Protein AF-A0A2H0TCR1-F1 (afdb_monomer)

Nearest PDB structures (foldseek):
  3eu4-assembly1_A  TM=9.141E-01  e=3.465E-12  Bacillus subtilis
  3f4s-assembly1_A  TM=8.728E-01  e=1.003E-11  Wolbachia endosymbiont of Drosophila melanogaster
  3f4t-assembly1_A  TM=8.734E-01  e=1.186E-11  Wolbachia endosymbiont of Drosophila melanogaster
  3f4r-assembly1_A  TM=8.702E-01  e=1.326E-11  Wolbachia endosymbiont of Drosophila melanogaster
  7rgv-assembly1_A  TM=7.064E-01  e=1.754E-11  Caulobacter vibrioides CB15

Foldseek 3Di:
DDDDDDDDDDDDDDDDDDDDPPPVVVVVVVVVVVVVVVVVPDDPPPDPDPDDDADDLQRLLVLDDDDPLWDKQAAPPALKEKEWAAFLQDVQRLLLLVFAVVVCCVVARPVSNYIYTYFYAHPCVVHVLRLLLVQLLSLCVVVVCNVQLSSLSSVFPDSPPVRSLVSCVVVPHPSVSSVVSSVVSVCSVVNVVSNVSCVVNPNPDPGWMRISSNIDDTRDHNVVVVVVSVVSSD

Sequence (234 aa):
MTEETQETKQEVKKAGFSISTPVAIIVAGLFIAGAVIYANKTPQQPAPNGGQQQLSAKEVQKILTVRDDDYILGNPDAPVTFFEFGDFECPFCAKFHAEAWQDIVANYVDTGKVRVIWRHFPLNSIHPLAQPAAEASECAGEQGKFWEYHDGVYETPSLTASALISVGQDIGLDMNAFQACLEAGTYSQKVADDFDLGRKVNVTGTPTFFINGNPIIGALPFSDFEPVIEQELR

Solvent-accessible surface area (backbone atoms only — not comparable to full-atom values): 13675 Å² total; per-residue (Å²): 135,88,79,91,84,86,87,89,84,84,89,79,87,83,83,86,82,91,78,77,79,75,62,63,59,61,56,52,53,54,54,54,57,50,49,56,59,49,61,76,66,52,77,81,71,75,76,88,73,85,88,70,87,78,76,50,34,72,56,35,34,71,69,64,64,91,54,96,88,56,68,70,45,54,34,91,83,24,82,32,45,34,38,37,32,33,24,81,61,38,69,40,29,48,46,23,55,76,69,18,43,63,60,48,39,63,71,26,21,78,68,38,48,24,19,40,34,78,33,42,41,48,54,56,93,82,28,77,48,9,53,63,49,50,36,48,31,47,39,34,34,77,74,74,36,30,67,64,39,51,55,39,57,66,69,45,99,5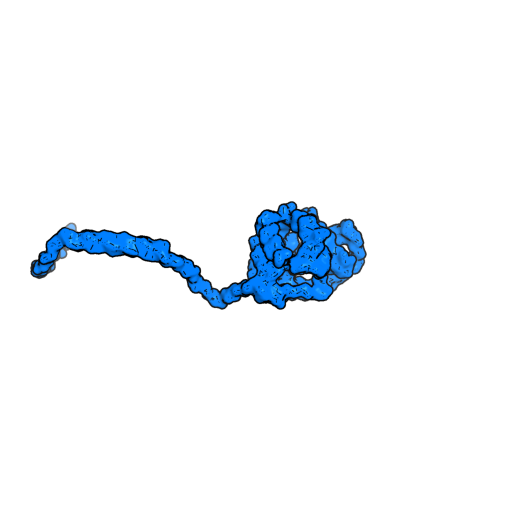3,72,47,72,69,46,55,52,45,40,44,54,76,74,64,52,63,62,68,62,36,50,52,36,56,77,65,49,72,39,55,63,58,43,50,52,31,32,52,51,37,49,76,69,65,54,86,62,56,24,31,33,26,53,63,26,44,76,46,80,48,61,58,57,45,82,72,49,49,65,57,55,60,58,62,72,107

pLDDT: mean 86.97, std 20.25, range [38.25, 98.88]

Mean predicted aligned error: 11.59 Å

Structure (mmCIF, N/CA/C/O backbone):
data_AF-A0A2H0TCR1-F1
#
_entry.id   AF-A0A2H0TCR1-F1
#
loop_
_atom_site.group_PDB
_atom_site.id
_atom_site.type_symbol
_atom_site.label_atom_id
_atom_site.label_alt_id
_atom_site.label_comp_id
_atom_site.label_asym_id
_atom_site.label_entity_id
_atom_site.label_seq_id
_atom_site.pdbx_PDB_ins_code
_atom_site.Cartn_x
_atom_site.Cartn_y
_atom_site.Cartn_z
_atom_site.occupancy
_atom_site.B_iso_or_equiv
_atom_site.auth_seq_id
_atom_site.auth_comp_id
_atom_site.auth_asym_id
_atom_site.auth_atom_id
_atom_site.pdbx_PDB_model_num
ATOM 1 N N . MET A 1 1 ? 26.932 82.664 15.291 1.00 38.25 1 MET A N 1
ATOM 2 C CA . MET A 1 1 ? 25.975 83.784 15.199 1.00 38.25 1 MET A CA 1
ATOM 3 C C . MET A 1 1 ? 24.610 83.141 15.042 1.00 38.25 1 MET A C 1
ATOM 5 O O . MET A 1 1 ? 24.409 82.513 14.014 1.00 38.25 1 MET A O 1
ATOM 9 N N . THR A 1 2 ? 23.951 82.851 16.174 1.00 42.66 2 THR A N 1
ATOM 10 C CA . THR A 1 2 ? 22.880 83.680 16.807 1.00 42.66 2 THR A CA 1
ATOM 11 C C . THR A 1 2 ? 21.563 83.477 16.048 1.00 42.66 2 THR A C 1
ATOM 13 O O . THR A 1 2 ? 21.592 83.472 14.826 1.00 42.66 2 THR A O 1
ATOM 16 N N . GLU A 1 3 ? 20.387 83.220 16.616 1.00 45.28 3 GLU A N 1
ATOM 17 C CA . GLU A 1 3 ? 19.776 83.249 17.961 1.00 45.28 3 GLU A CA 1
ATOM 18 C C . GLU A 1 3 ? 18.559 82.288 17.873 1.00 45.28 3 GLU A C 1
ATOM 20 O O . GLU A 1 3 ? 17.986 82.122 16.799 1.00 45.28 3 GLU A O 1
ATOM 25 N N . GLU A 1 4 ? 18.271 81.423 18.846 1.00 50.47 4 GLU A N 1
ATOM 26 C CA . GLU A 1 4 ? 17.351 81.634 19.985 1.00 50.47 4 GLU A CA 1
ATOM 27 C C . GLU A 1 4 ? 16.044 82.410 19.715 1.00 50.47 4 GLU A C 1
ATOM 29 O O . GLU A 1 4 ? 16.048 83.588 19.380 1.00 50.47 4 GLU A O 1
ATOM 34 N N . THR A 1 5 ? 14.905 81.748 19.959 1.00 49.78 5 THR A N 1
ATOM 35 C CA . THR A 1 5 ? 13.637 82.321 20.477 1.00 49.78 5 THR A CA 1
ATOM 36 C C . THR A 1 5 ? 12.694 81.144 20.780 1.00 49.78 5 THR A C 1
ATOM 38 O O . THR A 1 5 ? 12.213 80.477 19.872 1.00 49.78 5 THR A O 1
ATOM 41 N N . GLN A 1 6 ? 12.725 80.593 21.994 1.00 47.41 6 GLN A N 1
ATOM 42 C CA . GLN A 1 6 ? 11.943 80.921 23.199 1.00 47.41 6 GLN A CA 1
ATOM 43 C C . GLN A 1 6 ? 10.419 80.715 23.121 1.00 47.41 6 GLN A C 1
ATOM 45 O O . GLN A 1 6 ? 9.706 81.256 22.281 1.00 47.41 6 GLN A O 1
ATOM 50 N N . GLU A 1 7 ? 9.976 79.903 24.083 1.00 50.41 7 GLU A N 1
ATOM 51 C CA . GLU A 1 7 ? 8.627 79.458 24.405 1.00 50.41 7 GLU A CA 1
ATOM 52 C C . GLU A 1 7 ? 7.750 80.565 25.000 1.00 50.41 7 GLU A C 1
ATOM 54 O O . GLU A 1 7 ? 8.224 81.446 25.714 1.00 50.41 7 GLU A O 1
ATOM 59 N N . THR A 1 8 ? 6.430 80.418 24.859 1.00 45.28 8 THR A N 1
ATOM 60 C CA . THR A 1 8 ? 5.508 80.584 25.998 1.00 45.28 8 THR A CA 1
ATOM 61 C C . THR A 1 8 ? 4.141 79.986 25.661 1.00 45.28 8 THR A C 1
ATOM 63 O O . THR A 1 8 ? 3.471 80.426 24.728 1.00 45.28 8 THR A O 1
ATOM 66 N N . LYS A 1 9 ? 3.678 79.001 26.440 1.00 46.88 9 LYS A N 1
ATOM 67 C CA . LYS A 1 9 ? 2.255 78.633 26.500 1.00 46.88 9 LYS A CA 1
ATOM 68 C C . LYS A 1 9 ? 1.809 78.492 27.950 1.00 46.88 9 LYS A C 1
ATOM 70 O O . LYS A 1 9 ? 2.455 77.840 28.760 1.00 46.88 9 LYS A O 1
ATOM 75 N N . GLN A 1 10 ? 0.711 79.185 28.224 1.00 45.91 10 GLN A N 1
ATOM 76 C CA . GLN A 1 10 ? 0.097 79.434 29.520 1.00 45.91 10 GLN A CA 1
ATOM 77 C C . GLN A 1 10 ? -0.526 78.185 30.155 1.00 45.91 10 GLN A C 1
ATOM 79 O O . GLN A 1 10 ? -1.016 77.286 29.473 1.00 45.91 10 GLN A O 1
ATOM 84 N N . GLU A 1 11 ? -0.548 78.204 31.487 1.00 49.75 11 GLU A N 1
ATOM 85 C CA . GLU A 1 11 ? -1.199 77.244 32.372 1.00 49.75 11 GLU A CA 1
ATOM 86 C C . GLU A 1 11 ? -2.732 77.240 32.249 1.00 49.75 11 GLU A C 1
ATOM 88 O O . GLU A 1 11 ? -3.372 78.289 32.164 1.00 49.75 11 GLU A O 1
ATOM 93 N N . VAL A 1 12 ? -3.338 76.055 32.384 1.00 56.28 12 VAL A N 1
ATOM 94 C CA . VAL A 1 12 ? -4.762 75.899 32.720 1.00 56.28 12 VAL A CA 1
ATOM 95 C C . VAL A 1 12 ? -4.879 75.036 33.981 1.00 56.28 12 VAL A C 1
ATOM 97 O O . VAL A 1 12 ? -4.456 73.880 34.012 1.00 56.28 12 VAL A O 1
ATOM 100 N N . LYS A 1 13 ? -5.453 75.629 35.035 1.00 42.50 13 LYS A N 1
ATOM 101 C CA . LYS A 1 13 ? -5.710 75.037 36.359 1.00 42.50 13 LYS A CA 1
ATOM 102 C C . LYS A 1 13 ? -6.609 73.793 36.285 1.00 42.50 13 LYS A C 1
ATOM 104 O O . LYS A 1 13 ? -7.701 73.849 35.727 1.00 42.50 13 LYS A O 1
ATOM 109 N N . LYS A 1 14 ? -6.206 72.710 36.962 1.00 46.88 14 LYS A N 1
ATOM 110 C CA . LYS A 1 14 ? -7.065 71.554 37.288 1.00 46.88 14 LYS A CA 1
ATOM 111 C C . LYS A 1 14 ? -7.890 71.835 38.549 1.00 46.88 14 LYS A C 1
ATOM 113 O O . LYS A 1 14 ? -7.324 72.117 39.602 1.00 46.88 14 LYS A O 1
ATOM 118 N N . ALA A 1 15 ? -9.212 71.698 38.453 1.00 50.34 15 ALA A N 1
ATOM 119 C CA . ALA A 1 15 ? -10.095 71.535 39.606 1.00 50.34 15 ALA A CA 1
ATOM 120 C C . ALA A 1 15 ? -10.148 70.047 39.995 1.00 50.34 15 ALA A C 1
ATOM 122 O O . ALA A 1 15 ? -10.284 69.179 39.133 1.00 50.34 15 ALA A O 1
ATOM 123 N N . GLY A 1 16 ? -9.965 69.760 41.285 1.00 44.88 16 GLY A N 1
ATOM 124 C CA . GLY A 1 16 ? -9.841 68.411 41.829 1.00 44.88 16 GLY A CA 1
ATOM 125 C C . GLY A 1 16 ? -11.174 67.721 42.123 1.00 44.88 16 GLY A C 1
ATOM 126 O O . GLY A 1 16 ? -12.157 68.363 42.483 1.00 44.88 16 GLY A O 1
ATOM 127 N N . PHE A 1 17 ? -11.157 66.390 42.057 1.00 45.84 17 PHE A N 1
ATOM 128 C CA . PHE A 1 17 ? -12.104 65.526 42.754 1.00 45.84 17 PHE A CA 1
ATOM 129 C C . PHE A 1 17 ? -11.306 64.412 43.444 1.00 45.84 17 PHE A C 1
ATOM 131 O O . PHE A 1 17 ? -10.556 63.683 42.798 1.00 45.84 17 PHE A O 1
ATOM 138 N N . SER A 1 18 ? -11.401 64.365 44.774 1.00 50.12 18 SER A N 1
ATOM 139 C CA . SER A 1 18 ? -10.654 63.477 45.668 1.00 50.12 18 SER A CA 1
ATOM 140 C C . SER A 1 18 ? -11.529 62.277 46.028 1.00 50.12 18 SER A C 1
ATOM 142 O O . SER A 1 18 ? -12.572 62.450 46.656 1.00 50.12 18 SER A O 1
ATOM 144 N N . ILE A 1 19 ? -11.112 61.071 45.635 1.00 49.16 19 ILE A N 1
ATOM 145 C CA . ILE A 1 19 ? -11.671 59.805 46.126 1.00 49.16 19 ILE A CA 1
ATOM 146 C C . ILE A 1 19 ? -10.527 59.059 46.814 1.00 49.16 19 ILE A C 1
ATOM 148 O O . ILE A 1 19 ? -9.456 58.866 46.242 1.00 49.16 19 ILE A O 1
ATOM 152 N N . SER A 1 20 ? -10.749 58.707 48.074 1.00 44.56 20 SER A N 1
ATOM 153 C CA . SER A 1 20 ? -9.782 58.143 49.008 1.00 44.56 20 SER A CA 1
ATOM 154 C C . SER A 1 20 ? -9.285 56.744 48.608 1.00 44.56 20 SER A C 1
ATOM 156 O O . SER A 1 20 ? -10.037 55.848 48.228 1.00 44.56 20 SER A O 1
ATOM 158 N N . THR A 1 21 ? -7.973 56.565 48.742 1.00 51.84 21 THR A N 1
ATOM 159 C CA . THR A 1 21 ? -7.145 55.488 48.180 1.00 51.84 21 THR A CA 1
ATOM 160 C C . THR A 1 21 ? -7.239 54.067 48.795 1.00 51.84 21 THR A C 1
ATOM 162 O O . THR A 1 21 ? -6.627 53.184 48.201 1.00 51.84 21 THR A O 1
ATOM 165 N N . PRO A 1 22 ? -7.969 53.712 49.884 1.00 48.09 22 PRO A N 1
ATOM 166 C CA . PRO A 1 22 ? -7.949 52.311 50.342 1.00 48.09 22 PRO A CA 1
ATOM 167 C C . PRO A 1 22 ? -8.946 51.377 49.632 1.00 48.09 22 PRO A C 1
ATOM 169 O O . PRO A 1 22 ? -8.723 50.170 49.596 1.00 48.09 22 PRO A O 1
ATOM 172 N N . VAL A 1 23 ? -10.049 51.890 49.068 1.00 49.38 23 VAL A N 1
ATOM 173 C CA . VAL A 1 23 ? -11.153 51.031 48.576 1.00 49.38 23 VAL A CA 1
ATOM 174 C C . VAL A 1 23 ? -10.906 50.507 47.153 1.00 49.38 23 VAL A C 1
ATOM 176 O O . VAL A 1 23 ? -11.326 49.401 46.818 1.00 49.38 23 VAL A O 1
ATOM 179 N N . ALA A 1 24 ? -10.154 51.237 46.325 1.00 51.72 24 ALA A N 1
ATOM 180 C CA . ALA A 1 24 ? -9.898 50.849 44.935 1.00 51.72 24 ALA A CA 1
ATOM 181 C C . ALA A 1 24 ? -9.009 49.594 44.795 1.00 51.72 24 ALA A C 1
ATOM 183 O O . ALA A 1 24 ? -9.190 48.813 43.863 1.00 51.72 24 ALA A O 1
ATOM 184 N N . ILE A 1 25 ? -8.080 49.362 45.732 1.00 54.09 25 ILE A N 1
ATOM 185 C CA . ILE A 1 25 ? -7.112 48.253 45.642 1.00 54.09 25 ILE A CA 1
ATOM 186 C C . ILE A 1 25 ? -7.771 46.904 45.977 1.00 54.09 25 ILE A C 1
ATOM 188 O O . ILE A 1 25 ? -7.502 45.904 45.312 1.00 54.09 25 ILE A O 1
ATOM 192 N N . ILE A 1 26 ? -8.685 46.871 46.953 1.00 52.16 26 ILE A N 1
ATOM 193 C CA . ILE A 1 26 ? -9.370 45.633 47.366 1.00 52.16 26 ILE A CA 1
ATOM 194 C C . ILE A 1 26 ? -10.355 45.166 46.284 1.00 52.16 26 ILE A C 1
ATOM 196 O O . ILE A 1 26 ? -10.449 43.971 46.006 1.00 52.16 26 ILE A O 1
ATOM 200 N N . VAL A 1 27 ? -11.036 46.100 45.613 1.00 53.94 27 VAL A N 1
ATOM 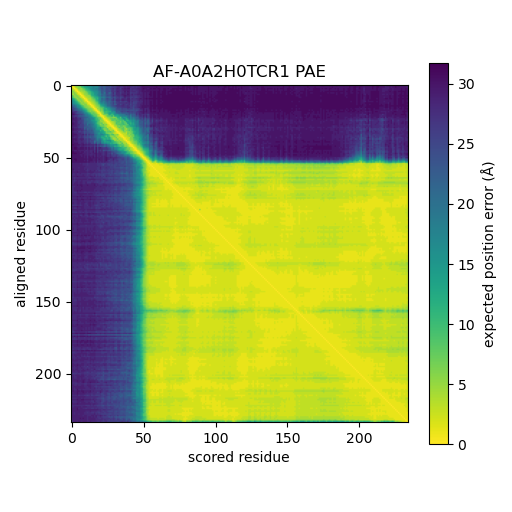201 C CA . VAL A 1 27 ? -11.941 45.770 44.503 1.00 53.94 27 VAL A CA 1
ATOM 202 C C . VAL A 1 27 ? -11.147 45.276 43.286 1.00 53.94 27 VAL A C 1
ATOM 204 O O . VAL A 1 27 ? -11.506 44.254 42.709 1.00 53.94 27 VAL A O 1
ATOM 207 N N . ALA A 1 28 ? -10.015 45.905 42.943 1.00 54.06 28 ALA A N 1
ATOM 208 C CA . ALA A 1 28 ? -9.177 45.465 41.822 1.00 54.06 28 ALA A CA 1
ATOM 209 C C . ALA A 1 28 ? -8.567 44.060 42.024 1.00 54.06 28 ALA A C 1
ATOM 211 O O . ALA A 1 28 ? -8.529 43.268 41.083 1.00 54.06 28 ALA A O 1
ATOM 212 N N . GLY A 1 29 ? -8.146 43.712 43.247 1.00 48.38 29 GLY A N 1
ATOM 213 C CA . GLY A 1 29 ? -7.574 42.392 43.552 1.00 48.38 29 GLY A CA 1
ATOM 214 C C . GLY A 1 29 ? -8.566 41.229 43.402 1.00 48.38 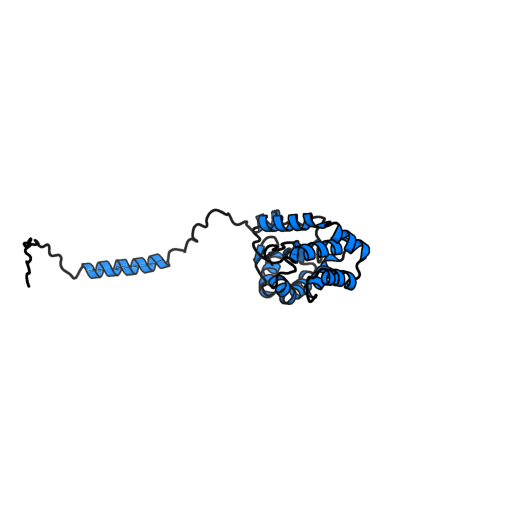29 GLY A C 1
ATOM 215 O O . GLY A 1 29 ? -8.192 40.158 42.922 1.00 48.38 29 GLY A O 1
ATOM 216 N N . LEU A 1 30 ? -9.843 41.446 43.738 1.00 52.88 30 LEU A N 1
ATOM 217 C CA . LEU A 1 30 ? -10.893 40.427 43.601 1.00 52.88 30 LEU A CA 1
ATOM 218 C C . LEU A 1 30 ? -11.321 40.205 42.140 1.00 52.88 30 LEU A C 1
ATOM 220 O O . LEU A 1 30 ? -11.633 39.073 41.767 1.00 52.88 30 LEU A O 1
ATOM 224 N N . PHE A 1 31 ? -11.263 41.234 41.288 1.00 52.25 31 PHE A N 1
ATOM 225 C CA . PHE A 1 31 ? -11.541 41.079 39.855 1.00 52.25 31 PHE A CA 1
ATOM 226 C C . PHE A 1 31 ? -10.430 40.322 39.111 1.00 52.25 31 PHE A C 1
ATOM 228 O O . PHE A 1 31 ? -10.734 39.504 38.243 1.00 52.25 31 PHE A O 1
ATOM 235 N N . ILE A 1 32 ? -9.157 40.522 39.473 1.00 53.22 32 ILE A N 1
ATOM 236 C CA . ILE A 1 32 ? -8.031 39.840 38.809 1.00 53.22 32 ILE A CA 1
ATOM 237 C C . ILE A 1 32 ? -7.987 38.348 39.184 1.00 53.22 32 ILE A C 1
ATOM 239 O O . ILE A 1 32 ? -7.838 37.501 38.304 1.00 53.22 32 ILE A O 1
ATOM 243 N N . ALA A 1 33 ? -8.190 37.997 40.460 1.00 54.31 33 ALA A N 1
ATOM 244 C CA . ALA A 1 33 ? -8.215 36.593 40.889 1.00 54.31 33 ALA A CA 1
ATOM 245 C C . ALA A 1 33 ? -9.426 35.824 40.323 1.00 54.31 33 ALA A C 1
ATOM 247 O O . ALA A 1 33 ? -9.293 34.669 39.913 1.00 54.31 33 ALA A O 1
ATOM 248 N N . GLY A 1 34 ? -10.593 36.474 40.236 1.00 53.00 34 GLY A N 1
ATOM 249 C CA . GLY A 1 34 ? -11.784 35.902 39.604 1.00 53.00 34 GLY A CA 1
ATOM 250 C C . GLY A 1 34 ? -11.603 35.642 38.104 1.00 53.00 34 GLY A C 1
ATOM 251 O O . GLY A 1 34 ? -12.003 34.586 37.620 1.00 53.00 34 GLY A O 1
ATOM 252 N N . ALA A 1 35 ? -10.940 36.550 37.380 1.00 57.28 35 ALA A N 1
ATOM 253 C CA . ALA A 1 35 ? -10.685 36.405 35.945 1.00 57.28 35 ALA A CA 1
ATOM 254 C C . ALA A 1 35 ? -9.715 35.255 35.616 1.00 57.28 35 ALA A C 1
ATOM 256 O O . ALA A 1 35 ? -9.939 34.532 34.648 1.00 57.28 35 ALA A O 1
ATOM 257 N N . VAL A 1 36 ? -8.683 35.027 36.439 1.00 56.2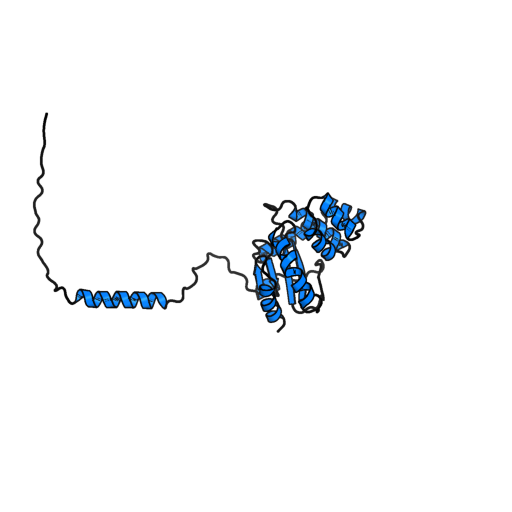2 36 VAL A N 1
ATOM 258 C CA . VAL A 1 36 ? -7.727 33.918 36.240 1.00 56.22 36 VAL A CA 1
ATOM 259 C C . VAL A 1 36 ? -8.375 32.555 36.519 1.00 56.22 36 VAL A C 1
ATOM 261 O O . VAL A 1 36 ? -8.169 31.605 35.765 1.00 56.22 36 VAL A O 1
ATOM 264 N N . ILE A 1 37 ? -9.217 32.452 37.555 1.00 56.62 37 ILE A N 1
ATOM 265 C CA . ILE A 1 37 ? -9.943 31.207 37.865 1.00 56.62 37 ILE A CA 1
ATOM 266 C C . ILE A 1 37 ? -11.049 30.932 36.830 1.00 56.62 37 ILE A C 1
ATOM 268 O O . ILE A 1 37 ? -11.304 29.772 36.509 1.00 56.62 37 ILE A O 1
ATOM 272 N N . TYR A 1 38 ? -11.682 31.973 36.277 1.00 57.25 38 TYR A N 1
ATOM 273 C CA . TYR A 1 38 ? -12.675 31.825 35.209 1.00 57.25 38 TYR A CA 1
ATOM 274 C C . TYR A 1 38 ? -12.027 31.427 33.872 1.00 57.25 38 TYR A C 1
ATOM 276 O O . TYR A 1 38 ? -12.518 30.519 33.203 1.00 57.25 38 TYR A O 1
ATOM 284 N N . ALA A 1 39 ? -10.876 32.011 33.518 1.00 58.03 39 ALA A N 1
ATOM 285 C CA . ALA A 1 39 ? -10.141 31.658 32.302 1.00 58.03 39 ALA A CA 1
ATOM 286 C C . ALA A 1 39 ? -9.685 30.185 32.293 1.00 58.03 39 ALA A C 1
ATOM 288 O O . ALA A 1 39 ? -9.847 29.514 31.279 1.00 58.03 39 ALA A O 1
ATOM 289 N N . ASN A 1 40 ? -9.239 29.643 33.435 1.00 55.34 40 ASN A N 1
ATOM 290 C CA . ASN A 1 40 ? -8.844 28.230 33.556 1.00 55.34 40 ASN A CA 1
ATOM 291 C C . ASN A 1 40 ? -10.018 27.235 33.679 1.00 55.34 40 ASN A C 1
ATOM 293 O O . ASN A 1 40 ? -9.788 26.028 33.672 1.00 55.34 40 ASN A O 1
ATOM 297 N N . LYS A 1 41 ? -11.267 27.707 33.808 1.00 51.56 41 LYS A N 1
ATOM 298 C CA . LYS A 1 41 ? -12.479 26.862 33.847 1.00 51.56 41 LYS A CA 1
ATOM 299 C C . LYS A 1 41 ? -13.280 26.867 32.550 1.00 51.56 41 LYS A C 1
ATOM 301 O O . LYS A 1 41 ? -14.287 26.167 32.468 1.00 51.56 41 LYS A O 1
ATOM 306 N N . THR A 1 42 ? -12.845 27.621 31.547 1.00 44.03 42 THR A N 1
ATOM 307 C CA . THR A 1 42 ? -13.442 27.540 30.215 1.00 44.03 42 THR A CA 1
ATOM 308 C C . THR A 1 42 ? -12.830 26.321 29.529 1.00 44.03 42 THR A C 1
ATOM 310 O O . THR A 1 42 ? -11.614 26.316 29.330 1.00 44.03 42 THR A O 1
ATOM 313 N N . PRO A 1 43 ? -13.602 25.276 29.175 1.00 48.00 43 PRO A N 1
ATOM 314 C CA . PRO A 1 43 ? -13.106 24.274 28.244 1.00 48.00 43 PRO A CA 1
ATOM 315 C C . PRO A 1 43 ? -12.621 25.038 27.014 1.00 48.00 43 PRO A C 1
ATOM 317 O O . PRO A 1 43 ? -13.393 25.827 26.462 1.00 48.00 43 PRO A O 1
ATOM 320 N N . GLN A 1 44 ? -11.354 24.877 26.624 1.00 41.69 44 GLN A N 1
ATOM 321 C CA . GLN A 1 44 ? -10.888 25.358 25.327 1.00 41.69 44 GLN A CA 1
ATOM 322 C C . GLN A 1 44 ? -11.776 24.694 24.278 1.00 41.69 44 GLN A C 1
ATOM 324 O O . GLN A 1 44 ? -11.592 23.531 23.930 1.00 41.69 44 GLN A O 1
ATOM 329 N N . GLN A 1 45 ? -12.796 25.419 23.827 1.00 45.75 4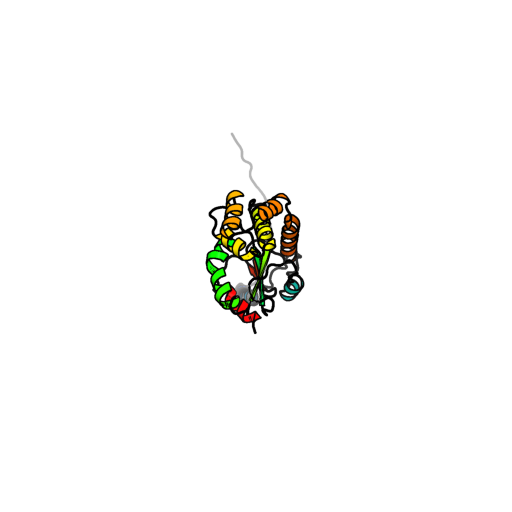5 GLN A N 1
ATOM 330 C CA . GLN A 1 45 ? -13.499 25.087 22.607 1.00 45.75 45 GLN A CA 1
ATOM 331 C C . GLN A 1 45 ? -12.419 25.089 21.523 1.00 45.75 45 GLN A C 1
ATOM 333 O O . GLN A 1 45 ? -11.738 26.113 21.376 1.00 45.75 45 GLN A O 1
ATOM 338 N N . PRO A 1 46 ? -12.188 23.963 20.827 1.00 47.41 46 PRO A N 1
ATOM 339 C CA . PRO A 1 46 ? -11.269 23.961 19.704 1.00 47.41 46 PRO A CA 1
ATOM 340 C C . PRO A 1 46 ? -11.690 25.081 18.751 1.00 47.41 46 PRO A C 1
ATOM 342 O O . PRO A 1 46 ? -12.883 25.310 18.533 1.00 47.41 46 PRO A O 1
ATOM 345 N N . ALA A 1 47 ? -10.701 25.831 18.261 1.00 52.88 47 ALA A N 1
ATOM 346 C CA . ALA A 1 47 ? -10.925 26.925 17.330 1.00 52.88 47 ALA A CA 1
ATOM 347 C C . ALA A 1 47 ? -11.816 26.448 16.166 1.00 52.88 47 ALA A C 1
ATOM 349 O O . ALA A 1 47 ? -11.700 25.290 15.753 1.00 52.88 47 ALA A O 1
ATOM 350 N N . PRO A 1 48 ? -12.706 27.299 15.626 1.00 44.00 48 PRO A N 1
ATOM 351 C CA . PRO A 1 48 ? -13.513 26.926 14.477 1.00 44.00 48 PRO A CA 1
ATOM 352 C C . PRO A 1 48 ? -12.576 26.706 13.284 1.00 44.00 48 PRO A C 1
ATOM 354 O O . PRO A 1 48 ? -12.108 27.658 12.660 1.00 44.00 48 PRO A O 1
ATOM 357 N N . ASN A 1 49 ? -12.268 25.440 12.999 1.00 52.59 49 ASN A N 1
ATOM 358 C CA . ASN A 1 49 ? -11.549 25.044 11.798 1.00 52.59 49 ASN A CA 1
ATOM 359 C C . ASN A 1 49 ? -12.377 25.479 10.588 1.00 52.59 49 ASN A C 1
ATOM 361 O O . ASN A 1 49 ? -13.563 25.161 10.479 1.00 52.59 49 ASN A O 1
ATOM 365 N N . GLY A 1 50 ? -11.750 26.223 9.680 1.00 47.56 50 GLY A N 1
ATOM 366 C CA . GLY A 1 50 ? -12.347 26.575 8.403 1.00 47.56 50 GLY A CA 1
ATOM 367 C C . GLY A 1 50 ? -12.724 25.318 7.618 1.00 47.56 50 GLY A C 1
ATOM 368 O O . GLY A 1 50 ? -11.873 24.672 7.027 1.00 47.56 50 GLY A O 1
ATOM 369 N N . GLY A 1 51 ? -14.014 24.990 7.606 1.00 47.53 51 GLY A N 1
ATOM 370 C CA . GLY A 1 51 ? -14.732 24.576 6.401 1.00 47.53 51 GLY A CA 1
ATOM 371 C C . GLY A 1 51 ? -14.398 23.248 5.717 1.00 47.53 51 GLY A C 1
ATOM 372 O O . GLY A 1 51 ? -14.857 23.081 4.592 1.00 47.53 51 GLY A O 1
ATOM 373 N N . GLN A 1 52 ? -13.694 22.298 6.337 1.00 47.84 52 GLN A N 1
ATOM 374 C CA . GLN A 1 52 ? -13.769 20.894 5.912 1.00 47.84 52 GLN A CA 1
ATOM 375 C C . GLN A 1 52 ? -14.206 20.021 7.083 1.00 47.84 52 GLN A C 1
ATOM 377 O O . GLN A 1 52 ? -13.512 19.892 8.089 1.00 47.84 52 GLN A O 1
ATOM 382 N N . GLN A 1 53 ? -15.411 19.468 6.967 1.00 61.88 53 GLN A N 1
ATOM 383 C CA . GLN A 1 53 ? -15.949 18.539 7.946 1.00 61.88 53 GLN A CA 1
ATOM 384 C C . GLN A 1 53 ? -15.154 17.233 7.861 1.00 61.88 53 GLN A C 1
ATOM 386 O O . GLN A 1 53 ? -15.170 16.557 6.835 1.00 61.88 53 GLN A O 1
ATOM 391 N N . GLN A 1 54 ? -14.420 16.912 8.926 1.00 81.81 54 GLN A N 1
ATOM 392 C CA . GLN A 1 54 ? -13.638 15.684 9.024 1.00 81.81 54 GLN A CA 1
ATOM 393 C C . GLN A 1 54 ? -14.582 14.474 9.029 1.00 81.81 54 GLN A C 1
ATOM 395 O O . GLN A 1 54 ? -15.522 14.429 9.823 1.00 81.81 54 GLN A O 1
ATOM 400 N N . LEU A 1 55 ? -14.345 13.518 8.125 1.00 91.44 55 LEU A N 1
ATOM 401 C CA . LEU A 1 55 ? -15.134 12.289 8.023 1.00 91.44 55 LEU A CA 1
ATOM 402 C C . LEU A 1 55 ? -15.010 11.474 9.317 1.00 91.44 55 LEU A C 1
ATOM 404 O O . LEU A 1 55 ? -13.913 11.302 9.849 1.00 91.44 55 LEU A O 1
ATOM 408 N N . SER A 1 56 ? -16.125 10.941 9.808 1.00 95.88 56 SER A N 1
ATOM 409 C CA . SER A 1 56 ? -16.113 9.940 10.877 1.00 95.88 56 SER A CA 1
ATOM 410 C C . SER A 1 56 ? -15.606 8.590 10.362 1.00 95.88 56 SER A C 1
ATOM 412 O O . SER A 1 56 ? -15.736 8.282 9.177 1.00 95.88 56 SER A O 1
ATOM 414 N N . ALA A 1 57 ? -15.116 7.731 11.261 1.00 94.44 57 ALA A N 1
ATOM 415 C CA . ALA A 1 57 ? -14.654 6.387 10.901 1.00 94.44 57 ALA A CA 1
ATOM 416 C C . ALA A 1 57 ? -15.720 5.578 10.136 1.00 94.44 57 ALA A C 1
ATOM 418 O O . ALA A 1 57 ? -15.424 4.949 9.127 1.00 94.44 57 ALA A O 1
ATOM 419 N N . LYS A 1 58 ? -16.996 5.683 10.533 1.00 95.50 58 LYS A N 1
ATOM 420 C CA . LYS A 1 58 ? -18.111 5.018 9.835 1.00 95.50 58 LYS A CA 1
ATOM 421 C C . LYS A 1 58 ? -18.362 5.563 8.430 1.00 95.50 58 LYS A C 1
ATOM 423 O O . LYS A 1 58 ? -18.849 4.830 7.575 1.00 95.50 58 LYS A O 1
ATOM 428 N N . GLU A 1 59 ? -18.111 6.846 8.191 1.00 97.25 59 GLU A N 1
ATOM 429 C CA . GLU A 1 59 ? -18.219 7.428 6.848 1.00 97.25 59 GLU A CA 1
ATOM 430 C C . GLU A 1 59 ? -17.052 6.976 5.976 1.00 97.25 59 GLU A C 1
ATOM 432 O O . GLU A 1 59 ? -17.278 6.562 4.842 1.00 97.25 59 GLU A O 1
ATOM 437 N N . VAL A 1 60 ? -15.836 6.961 6.528 1.00 97.25 60 VAL A N 1
ATOM 438 C CA . VAL A 1 60 ? -14.658 6.414 5.847 1.00 97.25 60 VAL A CA 1
ATOM 439 C C . VAL A 1 60 ? -14.866 4.940 5.504 1.00 97.25 60 VAL A C 1
ATOM 441 O O . VAL A 1 60 ? -14.667 4.567 4.357 1.00 97.25 60 VAL A O 1
ATOM 444 N N . GLN A 1 61 ? -15.352 4.116 6.434 1.00 95.44 61 GLN A N 1
ATOM 445 C CA . GLN A 1 61 ? -15.612 2.688 6.209 1.00 95.44 61 GLN A CA 1
ATOM 446 C C . GLN A 1 61 ? -16.648 2.430 5.102 1.00 95.44 61 GLN A C 1
ATOM 448 O O . GLN A 1 61 ? -16.594 1.415 4.420 1.00 95.44 61 GLN A O 1
ATOM 453 N N . LYS A 1 62 ? -17.596 3.351 4.890 1.00 96.81 62 LYS A N 1
ATOM 454 C CA . LYS A 1 62 ? -18.547 3.264 3.768 1.00 96.81 62 LYS A CA 1
ATOM 455 C C . LYS A 1 62 ? -17.920 3.632 2.425 1.00 96.81 62 LYS A C 1
ATOM 457 O O . LYS A 1 62 ? -18.446 3.236 1.390 1.00 96.81 62 LYS A O 1
ATOM 462 N N . ILE A 1 63 ? -16.864 4.441 2.434 1.00 97.44 63 ILE A N 1
ATOM 463 C CA . ILE A 1 63 ? -16.140 4.861 1.232 1.00 97.44 63 ILE A CA 1
ATOM 464 C C . ILE A 1 63 ? -15.073 3.819 0.875 1.00 97.44 63 ILE A C 1
ATOM 466 O O . ILE A 1 63 ? -14.974 3.423 -0.285 1.00 97.44 63 ILE A O 1
ATOM 470 N N . LEU A 1 64 ? -14.302 3.369 1.866 1.00 97.19 64 LEU A N 1
ATOM 471 C CA . LEU A 1 64 ? -13.273 2.344 1.735 1.00 97.19 64 LEU A CA 1
ATOM 472 C C . LEU A 1 64 ? -13.912 0.962 1.769 1.00 97.19 64 LEU A C 1
ATOM 474 O O . LEU A 1 64 ? -14.069 0.337 2.816 1.00 97.19 64 LEU A O 1
ATOM 478 N N . THR A 1 65 ? -14.294 0.507 0.586 1.00 95.38 65 THR A N 1
ATOM 479 C CA . THR A 1 65 ? -14.828 -0.833 0.368 1.00 95.38 65 THR A CA 1
ATOM 480 C C . THR A 1 65 ? -13.768 -1.719 -0.271 1.00 95.38 65 THR A C 1
ATOM 482 O O . THR A 1 65 ? -12.862 -1.233 -0.956 1.00 95.38 65 THR A O 1
ATOM 485 N N . VAL A 1 66 ? -13.879 -3.019 -0.006 1.00 96.44 66 VAL A N 1
ATOM 486 C CA . VAL A 1 66 ? -13.118 -4.042 -0.725 1.00 96.44 66 VAL A CA 1
ATOM 487 C C . VAL A 1 66 ? -13.716 -4.163 -2.122 1.00 96.44 66 VAL A C 1
ATOM 489 O O . VAL A 1 66 ? -14.937 -4.276 -2.254 1.00 96.44 66 VAL A O 1
ATOM 492 N N . ARG A 1 67 ? -12.867 -4.097 -3.140 1.00 95.81 67 ARG A N 1
ATOM 493 C CA . ARG A 1 67 ? -13.215 -4.225 -4.555 1.00 95.81 67 ARG A CA 1
ATOM 494 C C . ARG A 1 67 ? -12.748 -5.581 -5.078 1.00 95.81 67 ARG A C 1
ATOM 496 O O . ARG A 1 67 ? -11.837 -6.185 -4.521 1.00 95.81 67 ARG A O 1
ATOM 503 N N . ASP A 1 68 ? -13.357 -6.035 -6.168 1.00 94.38 68 ASP A N 1
ATOM 504 C CA . ASP A 1 68 ? -13.040 -7.331 -6.785 1.00 94.38 68 ASP A CA 1
ATOM 505 C C . ASP A 1 68 ? -11.606 -7.400 -7.339 1.00 94.38 68 ASP A C 1
ATOM 507 O O . ASP A 1 68 ? -11.054 -8.482 -7.510 1.00 94.38 68 ASP A O 1
ATOM 511 N N . ASP A 1 69 ? -11.007 -6.244 -7.621 1.00 93.62 69 ASP A N 1
ATOM 512 C CA . ASP A 1 69 ? -9.649 -6.079 -8.135 1.00 93.62 69 ASP A CA 1
ATOM 513 C C . ASP A 1 69 ? -8.628 -5.749 -7.032 1.00 93.62 69 ASP A C 1
ATOM 515 O O . ASP A 1 69 ? -7.536 -5.254 -7.317 1.00 93.62 69 ASP A O 1
ATOM 519 N N . ASP A 1 70 ? -8.980 -5.956 -5.762 1.00 97.00 70 ASP A N 1
ATOM 520 C CA . ASP A 1 70 ? -8.052 -5.798 -4.649 1.00 97.00 70 ASP A CA 1
ATOM 521 C C . ASP A 1 70 ? -7.271 -7.081 -4.382 1.00 97.00 70 ASP A C 1
ATOM 523 O O . ASP A 1 70 ? -7.834 -8.175 -4.301 1.00 97.00 70 ASP A O 1
ATOM 527 N N . TYR A 1 71 ? -5.978 -6.931 -4.111 1.00 97.44 71 TYR A N 1
ATOM 528 C CA . TYR A 1 71 ? -5.189 -8.006 -3.527 1.00 97.44 71 TYR A CA 1
ATOM 529 C C . TYR A 1 71 ? -5.378 -7.993 -2.015 1.00 97.44 71 TYR A C 1
ATOM 531 O O . TYR A 1 71 ? -5.067 -7.012 -1.340 1.00 97.44 71 TYR A O 1
ATOM 539 N N . ILE A 1 72 ? -5.913 -9.091 -1.488 1.00 98.38 72 ILE A N 1
ATOM 540 C CA . ILE A 1 72 ? -6.184 -9.264 -0.062 1.00 98.38 72 ILE A CA 1
ATOM 541 C C . ILE A 1 72 ? -5.079 -10.127 0.538 1.00 98.38 72 ILE A C 1
ATOM 543 O O . ILE A 1 72 ? -4.836 -11.230 0.051 1.00 98.38 72 ILE A O 1
ATOM 547 N N . LEU A 1 73 ? -4.424 -9.647 1.596 1.00 98.69 73 LEU A N 1
ATOM 548 C CA . LEU A 1 73 ? -3.569 -10.486 2.435 1.00 98.69 73 LEU A CA 1
ATOM 549 C C . LEU A 1 73 ? -4.391 -11.050 3.594 1.00 98.69 73 LEU A C 1
ATOM 551 O O . LEU A 1 73 ? -5.090 -10.302 4.283 1.00 98.69 73 LEU A O 1
ATOM 555 N N . GLY A 1 74 ? -4.267 -12.353 3.835 1.00 98.06 74 GLY A N 1
ATOM 556 C CA . GLY A 1 74 ? -4.963 -13.055 4.914 1.00 98.06 74 GLY A CA 1
ATOM 557 C C . GLY A 1 74 ? -6.341 -13.584 4.522 1.00 98.06 74 GLY A C 1
ATOM 558 O O . GLY A 1 74 ? -6.654 -13.782 3.349 1.00 98.06 74 GLY A O 1
ATOM 559 N N . ASN A 1 75 ? -7.171 -13.861 5.531 1.00 98.12 75 ASN A N 1
ATOM 560 C CA . ASN A 1 75 ? -8.508 -14.412 5.321 1.00 98.12 75 ASN A CA 1
ATOM 561 C C . ASN A 1 75 ? -9.451 -13.342 4.729 1.00 98.12 75 ASN A C 1
ATOM 563 O O . ASN A 1 75 ? -9.717 -12.354 5.414 1.00 98.12 75 ASN A O 1
ATOM 567 N N . PRO A 1 76 ? -10.033 -13.527 3.526 1.00 97.25 76 PRO A N 1
ATOM 568 C CA . PRO A 1 76 ? -10.955 -12.552 2.941 1.00 97.25 76 PRO A CA 1
ATOM 569 C C . PRO A 1 76 ? -12.204 -12.300 3.794 1.00 97.25 76 PRO A C 1
ATOM 571 O O . PRO A 1 76 ? -12.787 -11.224 3.682 1.00 97.25 76 PRO A O 1
ATOM 574 N N . ASP A 1 77 ? -12.576 -13.223 4.684 1.00 97.00 77 ASP A N 1
ATOM 575 C CA . ASP A 1 77 ? -13.712 -13.091 5.605 1.00 97.00 77 ASP A CA 1
ATOM 576 C C . ASP A 1 77 ? -13.322 -12.540 6.991 1.00 97.00 77 ASP A C 1
ATOM 578 O O . ASP A 1 77 ? -14.136 -12.554 7.919 1.00 97.00 77 ASP A O 1
ATOM 582 N N . ALA A 1 78 ? -12.082 -12.070 7.169 1.00 98.38 78 ALA A N 1
ATOM 583 C CA . ALA A 1 78 ? -11.633 -11.501 8.435 1.00 98.38 78 ALA A CA 1
ATOM 584 C C . ALA A 1 78 ? -12.517 -10.309 8.870 1.00 98.38 78 ALA A C 1
ATOM 586 O O . ALA A 1 78 ? -12.845 -9.445 8.047 1.00 98.38 78 ALA A O 1
ATOM 587 N N . PRO A 1 79 ? -12.887 -10.217 10.163 1.00 97.56 79 PRO A N 1
ATOM 588 C CA . PRO A 1 79 ? -13.806 -9.190 10.659 1.00 97.56 79 PRO A CA 1
ATOM 589 C C . PRO A 1 79 ? -13.213 -7.775 10.631 1.00 97.56 79 PRO A C 1
ATOM 591 O O . PRO A 1 79 ? -13.959 -6.799 10.547 1.00 97.56 79 PRO A O 1
ATOM 594 N N . VAL A 1 80 ? -11.884 -7.650 10.690 1.00 98.56 80 VAL A N 1
ATOM 595 C CA . VAL A 1 80 ? -11.189 -6.363 10.637 1.00 98.56 80 VAL A CA 1
ATOM 596 C C . VAL A 1 80 ? -10.566 -6.171 9.262 1.00 98.56 80 VAL A C 1
ATOM 598 O O . VAL A 1 80 ? -9.774 -6.991 8.800 1.00 98.56 80 VAL A O 1
ATOM 601 N N . THR A 1 81 ? -10.908 -5.057 8.615 1.00 98.62 81 THR A N 1
ATOM 602 C CA . THR A 1 81 ? -10.271 -4.634 7.363 1.00 98.62 81 THR A CA 1
ATOM 603 C C . THR A 1 81 ? -9.252 -3.543 7.654 1.00 98.62 81 THR A C 1
ATOM 605 O O . THR A 1 81 ? -9.604 -2.494 8.198 1.00 98.62 81 THR A O 1
ATOM 608 N N . PHE A 1 82 ? -8.005 -3.800 7.275 1.00 98.69 82 PHE A N 1
ATOM 609 C CA . PHE A 1 82 ? -6.877 -2.890 7.405 1.00 98.69 82 PHE A CA 1
ATOM 610 C C . PHE A 1 82 ? -6.507 -2.388 6.008 1.00 98.69 82 PHE A C 1
ATOM 612 O O . PHE A 1 82 ? -5.967 -3.138 5.200 1.00 98.69 82 PHE A O 1
ATOM 619 N N . PHE A 1 83 ? -6.818 -1.131 5.702 1.00 98.81 83 PHE A N 1
ATOM 620 C CA . PHE A 1 83 ? -6.343 -0.492 4.477 1.00 98.81 83 PHE A CA 1
ATOM 621 C C . PHE A 1 83 ? -5.014 0.205 4.736 1.00 98.81 83 PHE A C 1
ATOM 623 O O . PHE A 1 83 ? -4.915 0.967 5.697 1.00 98.81 83 PHE A O 1
ATOM 630 N N . GLU A 1 84 ? -4.045 0.011 3.850 1.00 98.69 84 GLU A N 1
ATOM 631 C CA . GLU A 1 84 ? -2.801 0.778 3.800 1.00 98.69 84 GLU A CA 1
ATOM 632 C C . GLU A 1 84 ? -2.766 1.619 2.526 1.00 98.69 84 GLU A C 1
ATOM 634 O O . GLU A 1 84 ? -2.768 1.080 1.425 1.00 98.69 84 GLU A O 1
ATOM 639 N N . PHE A 1 85 ? -2.730 2.943 2.677 1.00 98.88 85 PHE A N 1
ATOM 640 C CA . PHE A 1 85 ? -2.371 3.861 1.603 1.00 98.88 85 PHE A CA 1
ATOM 641 C C . PHE A 1 85 ? -0.867 4.089 1.640 1.00 98.88 85 PHE A C 1
ATOM 643 O O . PHE A 1 85 ? -0.360 4.793 2.524 1.00 98.88 85 PHE A O 1
ATOM 650 N N . GLY A 1 86 ? -0.178 3.486 0.680 1.00 98.69 86 GLY A N 1
ATOM 651 C CA . GLY A 1 86 ? 1.270 3.396 0.670 1.00 98.69 86 GLY A CA 1
ATOM 652 C C . GLY A 1 86 ? 1.907 3.914 -0.613 1.00 98.69 86 GLY A C 1
ATOM 653 O O . GLY A 1 86 ? 1.271 4.109 -1.651 1.00 98.69 86 GLY A O 1
ATOM 654 N N . ASP A 1 87 ? 3.201 4.169 -0.499 1.00 98.69 87 ASP A N 1
ATOM 655 C CA . ASP A 1 87 ? 4.078 4.632 -1.563 1.00 98.69 87 ASP A CA 1
ATOM 656 C C . ASP A 1 87 ? 5.397 3.868 -1.418 1.00 98.69 87 ASP A C 1
ATOM 658 O O . ASP A 1 87 ? 6.051 3.941 -0.373 1.00 98.69 87 ASP A O 1
ATOM 662 N N . PHE A 1 88 ? 5.773 3.115 -2.450 1.00 98.81 88 PHE A N 1
ATOM 663 C CA . PHE A 1 88 ? 6.958 2.260 -2.413 1.00 98.81 88 PHE A CA 1
ATOM 664 C C . PHE A 1 88 ? 8.280 3.034 -2.301 1.00 98.81 88 PHE A C 1
ATOM 666 O O . PHE A 1 88 ? 9.254 2.489 -1.795 1.00 98.81 88 PHE A O 1
ATOM 673 N N . GLU A 1 89 ? 8.336 4.302 -2.718 1.00 98.69 89 GLU A N 1
ATOM 674 C CA . GLU A 1 89 ? 9.534 5.146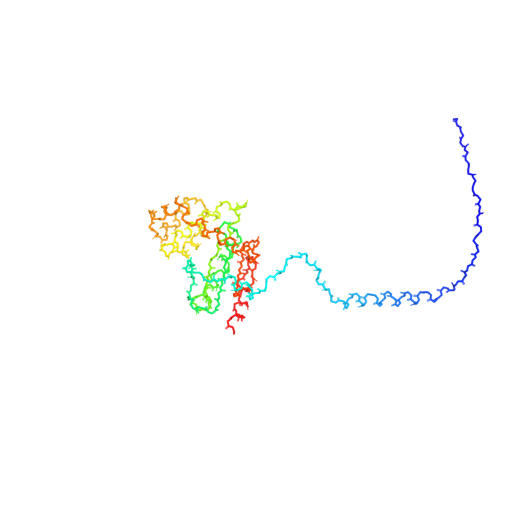 -2.583 1.00 98.69 89 GLU A CA 1
ATOM 675 C C . GLU A 1 89 ? 9.556 5.922 -1.257 1.00 98.69 89 GLU A C 1
ATOM 677 O O . GLU A 1 89 ? 10.579 6.491 -0.870 1.00 98.69 89 GLU A O 1
ATOM 682 N N . CYS A 1 90 ? 8.446 5.932 -0.516 1.00 98.56 90 CYS A N 1
ATOM 683 C CA . CYS A 1 90 ? 8.360 6.669 0.731 1.00 98.56 90 CYS A CA 1
ATOM 684 C C . CYS A 1 90 ? 9.196 6.009 1.843 1.00 98.56 90 CYS A C 1
ATOM 686 O O . CYS A 1 90 ? 8.898 4.885 2.265 1.00 98.56 90 CYS A O 1
ATOM 688 N N . PRO A 1 91 ? 10.171 6.726 2.438 1.00 98.25 91 PRO A N 1
ATOM 689 C CA . PRO A 1 91 ? 11.028 6.169 3.484 1.00 98.25 91 PRO A CA 1
ATOM 690 C C . PRO A 1 91 ? 10.259 5.813 4.762 1.00 98.25 91 PRO A C 1
ATOM 692 O O . PRO A 1 91 ? 10.687 4.940 5.513 1.00 98.25 91 PRO A O 1
ATOM 695 N N . PHE A 1 92 ? 9.117 6.457 5.026 1.00 98.62 92 PHE A N 1
ATOM 696 C CA . PHE A 1 92 ? 8.263 6.084 6.152 1.00 98.62 92 PHE A CA 1
ATOM 697 C C . PHE A 1 92 ? 7.477 4.800 5.875 1.00 98.62 92 PHE A C 1
ATOM 699 O O . PHE A 1 92 ? 7.309 4.008 6.795 1.00 98.62 92 PHE A O 1
ATOM 706 N N . CYS A 1 93 ? 7.050 4.547 4.635 1.00 98.75 93 CYS A N 1
ATOM 707 C CA . CYS A 1 93 ? 6.413 3.270 4.298 1.00 98.75 93 CYS A CA 1
ATOM 708 C C . CYS A 1 93 ? 7.418 2.123 4.456 1.00 98.75 93 CYS A C 1
ATOM 710 O O . CYS A 1 93 ? 7.134 1.157 5.155 1.00 98.75 93 CYS A O 1
ATOM 712 N N . ALA A 1 94 ? 8.644 2.299 3.946 1.00 98.62 94 ALA A N 1
ATOM 713 C CA . ALA A 1 94 ? 9.727 1.334 4.146 1.00 98.62 94 ALA A CA 1
ATOM 714 C C . ALA A 1 94 ? 10.052 1.112 5.635 1.00 98.62 94 ALA A C 1
ATOM 716 O O . ALA A 1 94 ? 10.258 -0.016 6.074 1.00 98.62 94 ALA A O 1
ATOM 717 N N . LYS A 1 95 ? 10.048 2.181 6.444 1.00 98.62 95 LYS A N 1
ATOM 718 C CA . LYS A 1 95 ? 10.222 2.072 7.897 1.00 98.62 95 LYS A CA 1
ATOM 719 C C . LYS A 1 95 ? 9.103 1.254 8.550 1.00 98.62 95 LYS A C 1
ATOM 721 O O . LYS A 1 95 ? 9.391 0.394 9.373 1.00 98.62 95 LYS A O 1
ATOM 726 N N . PHE A 1 96 ? 7.843 1.526 8.210 1.00 98.75 96 PHE A N 1
ATOM 727 C CA . PHE A 1 96 ? 6.705 0.760 8.723 1.00 98.75 96 PHE A CA 1
ATOM 728 C C . PHE A 1 96 ? 6.814 -0.725 8.348 1.00 98.75 96 PHE A C 1
ATOM 730 O O . PHE A 1 96 ? 6.654 -1.584 9.217 1.00 98.75 96 PHE A O 1
ATOM 737 N N . HIS A 1 97 ? 7.159 -1.011 7.089 1.00 98.62 97 HIS A N 1
ATOM 738 C CA . HIS A 1 97 ? 7.394 -2.370 6.601 1.00 98.62 97 HIS A CA 1
ATOM 739 C C . HIS A 1 97 ? 8.483 -3.090 7.408 1.00 98.62 97 HIS A C 1
ATOM 741 O O . HIS A 1 97 ? 8.288 -4.209 7.876 1.00 98.62 97 HIS A O 1
ATOM 747 N N . ALA A 1 98 ? 9.595 -2.410 7.682 1.00 98.31 98 ALA A N 1
ATOM 748 C CA . ALA A 1 98 ? 10.698 -2.985 8.445 1.00 98.31 98 ALA A CA 1
ATOM 749 C C . ALA A 1 98 ? 10.403 -3.171 9.948 1.00 98.31 98 ALA A C 1
ATOM 751 O O . ALA A 1 98 ? 10.949 -4.085 10.564 1.00 98.31 98 ALA A O 1
ATOM 752 N N . GLU A 1 99 ? 9.602 -2.292 10.561 1.00 98.19 99 GLU A N 1
ATOM 753 C CA . GLU A 1 99 ? 9.483 -2.212 12.027 1.00 98.19 99 GLU A CA 1
ATOM 754 C C . GLU A 1 99 ? 8.167 -2.751 12.607 1.00 98.19 99 GLU A C 1
ATOM 756 O O . GLU A 1 99 ? 8.154 -3.130 13.775 1.00 98.19 99 GLU A O 1
ATOM 761 N N . ALA A 1 100 ? 7.063 -2.757 11.854 1.00 98.44 100 ALA A N 1
ATOM 762 C CA . ALA A 1 100 ? 5.736 -3.092 12.390 1.00 98.44 100 ALA A CA 1
ATOM 763 C C . ALA A 1 100 ? 4.956 -4.110 11.548 1.00 98.44 100 ALA A C 1
ATOM 765 O O . ALA A 1 100 ? 4.143 -4.856 12.094 1.00 98.44 100 ALA A O 1
ATOM 766 N N . TRP A 1 101 ? 5.194 -4.162 10.235 1.00 98.44 101 TRP A N 1
ATOM 767 C CA . TRP A 1 101 ? 4.442 -5.016 9.311 1.00 98.44 101 TRP A CA 1
ATOM 768 C C . TRP A 1 101 ? 4.450 -6.493 9.708 1.00 98.44 101 TRP A C 1
ATOM 770 O O . TRP A 1 101 ? 3.388 -7.103 9.809 1.00 98.44 101 TRP A O 1
ATOM 780 N N . GLN A 1 102 ? 5.622 -7.052 10.016 1.00 98.25 102 GLN A N 1
ATOM 781 C CA . GLN A 1 102 ? 5.750 -8.471 10.367 1.00 98.25 102 GLN A CA 1
ATOM 782 C C . GLN A 1 102 ? 4.976 -8.838 11.642 1.00 98.25 102 GLN A C 1
ATOM 784 O O . GLN A 1 102 ? 4.351 -9.897 11.698 1.00 98.25 102 GLN A O 1
ATOM 789 N N . ASP A 1 103 ? 4.940 -7.949 12.640 1.00 98.56 103 ASP A N 1
ATOM 790 C CA . ASP A 1 103 ? 4.149 -8.168 13.855 1.00 98.56 103 ASP A CA 1
ATOM 791 C C . ASP A 1 103 ? 2.642 -8.112 13.563 1.00 98.56 103 ASP A C 1
ATOM 793 O O . ASP A 1 103 ? 1.879 -8.913 14.109 1.00 98.56 103 ASP A O 1
ATOM 797 N N . ILE A 1 104 ? 2.192 -7.216 12.676 1.00 98.69 104 ILE A N 1
ATOM 798 C CA . ILE A 1 104 ? 0.787 -7.160 12.240 1.00 98.69 104 ILE A CA 1
ATOM 799 C C . ILE A 1 104 ? 0.409 -8.453 11.510 1.00 98.69 104 ILE A C 1
ATOM 801 O O . ILE A 1 104 ? -0.624 -9.055 11.823 1.00 98.69 104 ILE A O 1
ATOM 805 N N . VAL A 1 105 ? 1.251 -8.902 10.574 1.00 98.75 105 VAL A N 1
ATOM 806 C CA . VAL A 1 105 ? 1.021 -10.124 9.797 1.00 98.75 105 VAL A CA 1
ATOM 807 C C . VAL A 1 105 ? 0.915 -11.336 10.723 1.00 98.75 105 VAL A C 1
ATOM 809 O O . VAL A 1 105 ? -0.131 -11.989 10.759 1.00 98.75 105 VAL A O 1
ATOM 812 N N . ALA A 1 106 ? 1.929 -11.571 11.556 1.00 98.62 106 ALA A N 1
ATOM 813 C CA . ALA A 1 106 ? 1.997 -12.753 12.408 1.00 98.62 106 ALA A CA 1
ATOM 814 C C . ALA A 1 106 ? 0.887 -12.799 13.476 1.00 98.62 106 ALA A C 1
ATOM 816 O O . ALA A 1 106 ? 0.312 -13.858 13.740 1.00 98.62 106 ALA A O 1
ATOM 817 N N . ASN A 1 107 ? 0.561 -11.665 14.108 1.00 98.56 107 ASN A N 1
ATOM 818 C CA . ASN A 1 107 ? -0.398 -11.653 15.219 1.00 98.56 107 ASN A CA 1
ATOM 819 C C . ASN A 1 107 ? -1.863 -11.603 14.756 1.00 98.56 107 ASN A C 1
ATOM 821 O O . ASN A 1 107 ? -2.751 -12.104 15.460 1.00 98.56 107 ASN A O 1
ATOM 825 N N . TYR A 1 108 ? -2.141 -11.040 13.575 1.00 98.75 108 TYR A N 1
ATOM 826 C CA . TYR A 1 108 ? -3.512 -10.748 13.147 1.00 98.75 108 TYR A CA 1
ATOM 827 C C . TYR A 1 108 ? -3.899 -11.295 11.780 1.00 98.75 108 TYR A C 1
ATOM 829 O O . TYR A 1 108 ? -5.022 -11.782 11.625 1.00 98.75 108 TYR A O 1
ATOM 837 N N . VAL A 1 109 ? -3.012 -11.217 10.795 1.00 98.69 109 VAL A N 1
ATOM 838 C CA . VAL A 1 109 ? -3.331 -11.641 9.428 1.00 98.69 109 VAL A CA 1
ATOM 839 C C . VAL A 1 109 ? -3.303 -13.163 9.331 1.00 98.69 109 VAL A C 1
ATOM 841 O O . VAL A 1 109 ? -4.304 -13.777 8.957 1.00 98.69 109 VAL A O 1
ATOM 844 N N . ASP A 1 110 ? -2.223 -13.785 9.805 1.00 98.62 110 ASP A N 1
ATOM 845 C CA . ASP A 1 110 ? -2.044 -15.243 9.812 1.00 98.62 110 ASP A CA 1
ATOM 846 C C . ASP A 1 110 ? -3.047 -15.959 10.727 1.00 98.62 110 ASP A C 1
ATOM 848 O O . ASP A 1 110 ? -3.388 -17.125 10.523 1.00 98.62 110 ASP A O 1
ATOM 852 N N . THR A 1 111 ? -3.572 -15.250 11.730 1.00 98.38 111 THR A N 1
ATOM 853 C CA . THR A 1 111 ? -4.608 -15.768 12.636 1.00 98.38 111 THR A CA 1
ATOM 854 C C . THR A 1 111 ? -6.028 -15.599 12.086 1.00 98.38 111 THR A C 1
ATOM 856 O O . THR A 1 111 ? -6.991 -16.012 12.735 1.00 98.38 111 THR A O 1
ATOM 859 N N . GLY A 1 112 ? -6.178 -15.007 10.894 1.00 98.44 112 GLY A N 1
ATOM 860 C CA . GLY A 1 112 ? -7.460 -14.781 10.225 1.00 98.44 112 GLY A CA 1
ATOM 861 C C . GLY A 1 112 ? -8.321 -13.682 10.856 1.00 98.44 112 GLY A C 1
ATOM 862 O O . GLY A 1 112 ? -9.512 -13.599 10.554 1.00 98.44 112 GLY A O 1
ATOM 863 N N . LYS A 1 113 ? -7.747 -12.858 11.742 1.00 98.69 113 LYS A N 1
ATOM 864 C CA . LYS A 1 113 ? -8.439 -11.761 12.437 1.00 98.69 113 LYS A CA 1
ATOM 865 C C . LYS A 1 113 ? -8.489 -10.482 11.606 1.00 98.69 113 LYS A C 1
ATOM 867 O O . LYS A 1 113 ? -9.466 -9.740 11.691 1.00 98.69 113 LYS A O 1
ATOM 872 N N . VAL A 1 114 ? -7.445 -10.233 10.820 1.00 98.81 114 VAL A N 1
ATOM 873 C CA . VAL A 1 114 ? -7.309 -9.062 9.952 1.00 98.81 114 VAL A CA 1
ATOM 874 C C . VAL A 1 114 ? -7.119 -9.514 8.511 1.00 98.81 114 VAL A C 1
ATOM 876 O O . VAL A 1 114 ? -6.395 -10.469 8.242 1.00 98.81 114 VAL A O 1
ATOM 879 N N . ARG A 1 115 ? -7.744 -8.785 7.588 1.00 98.69 115 ARG A N 1
ATOM 880 C CA . ARG A 1 115 ? -7.368 -8.778 6.175 1.00 98.69 115 ARG A CA 1
ATOM 881 C C . ARG A 1 115 ? -6.740 -7.439 5.832 1.00 98.69 115 ARG A C 1
ATOM 883 O O . ARG A 1 115 ? -7.298 -6.397 6.195 1.00 98.69 115 ARG A O 1
ATOM 890 N N . VAL A 1 116 ? -5.604 -7.470 5.146 1.00 98.81 116 VAL A N 1
ATOM 891 C CA . VAL A 1 116 ? -4.926 -6.253 4.689 1.00 98.81 116 VAL A CA 1
ATOM 892 C C . VAL A 1 116 ? -5.237 -6.021 3.223 1.00 98.81 116 VAL A C 1
ATOM 894 O O . VAL A 1 116 ? -5.278 -6.960 2.429 1.00 98.81 116 VAL A O 1
ATOM 897 N N . ILE A 1 117 ? -5.469 -4.759 2.882 1.00 98.75 117 ILE A N 1
ATOM 898 C CA . ILE A 1 117 ? -5.675 -4.303 1.517 1.00 98.75 117 ILE A CA 1
ATOM 899 C C . ILE A 1 117 ? -4.762 -3.111 1.265 1.00 98.75 117 ILE A C 1
ATOM 901 O O . ILE A 1 117 ? -4.815 -2.109 1.981 1.00 98.75 117 ILE A O 1
ATOM 905 N N . TRP A 1 118 ? -3.965 -3.212 0.209 1.00 98.69 118 TRP A N 1
ATOM 906 C CA . TRP A 1 118 ? -3.123 -2.122 -0.258 1.00 98.69 118 TRP A CA 1
ATOM 907 C C . TRP A 1 118 ? -3.908 -1.130 -1.131 1.00 98.69 118 TRP A C 1
ATOM 909 O O . TRP A 1 118 ? -4.827 -1.495 -1.875 1.00 98.69 118 TRP A O 1
ATOM 919 N N . ARG A 1 119 ? -3.544 0.148 -1.038 1.00 98.56 119 ARG A N 1
ATOM 920 C CA . ARG A 1 119 ? -4.008 1.246 -1.886 1.00 98.56 119 ARG A CA 1
ATOM 921 C C . ARG A 1 119 ? -2.820 2.095 -2.295 1.00 98.56 119 ARG A C 1
ATOM 923 O O . ARG A 1 119 ? -2.106 2.629 -1.447 1.00 98.56 119 ARG A O 1
ATOM 930 N N . HIS A 1 120 ? -2.645 2.281 -3.595 1.00 98.81 120 HIS A N 1
ATOM 931 C CA . HIS A 1 120 ? -1.565 3.124 -4.092 1.00 98.81 120 HIS A CA 1
ATOM 932 C C . HIS A 1 120 ? -1.825 4.595 -3.776 1.00 98.81 120 HIS A C 1
ATOM 934 O O . HIS A 1 120 ? -2.879 5.144 -4.093 1.00 98.81 120 HIS A O 1
ATOM 940 N N . PHE A 1 121 ? -0.840 5.256 -3.177 1.00 98.81 121 PHE A N 1
ATOM 941 C CA . PHE A 1 121 ? -0.853 6.700 -2.976 1.00 98.81 121 PHE A CA 1
ATOM 942 C C . PHE A 1 121 ? 0.507 7.322 -3.340 1.00 98.81 121 PHE A C 1
ATOM 944 O O . PHE A 1 121 ? 1.164 7.921 -2.486 1.00 98.81 121 PHE A O 1
ATOM 951 N N . PRO A 1 122 ? 0.959 7.179 -4.603 1.00 98.50 122 PRO A N 1
ATOM 952 C CA . PRO A 1 122 ? 2.276 7.641 -5.018 1.00 98.50 122 PRO A CA 1
ATOM 953 C C . PRO A 1 122 ? 2.361 9.173 -4.975 1.00 98.50 122 PRO A C 1
ATOM 955 O O . PRO A 1 122 ? 1.611 9.890 -5.646 1.00 98.50 122 PRO A O 1
ATOM 958 N N . LEU A 1 123 ? 3.299 9.703 -4.189 1.00 98.19 123 LEU A N 1
ATOM 959 C CA . LEU A 1 123 ? 3.521 11.141 -4.027 1.00 98.19 123 LEU A CA 1
ATOM 960 C C . LEU A 1 123 ? 4.425 11.675 -5.148 1.00 98.19 123 LEU A C 1
ATOM 962 O O . LEU A 1 123 ? 5.502 12.213 -4.899 1.00 98.19 123 LEU A O 1
ATOM 966 N N . ASN A 1 124 ? 3.959 11.558 -6.396 1.00 95.69 124 ASN A N 1
ATOM 967 C CA . ASN A 1 124 ? 4.722 11.770 -7.638 1.00 95.69 124 ASN A CA 1
ATOM 968 C C . ASN A 1 124 ? 5.507 13.094 -7.738 1.00 95.69 124 ASN A C 1
ATOM 970 O O . ASN A 1 124 ? 6.446 13.199 -8.523 1.00 95.69 124 ASN A O 1
ATOM 974 N N . SER A 1 125 ? 5.137 14.124 -6.972 1.00 97.19 125 SER A N 1
ATOM 975 C CA . SER A 1 125 ? 5.867 15.398 -6.929 1.00 97.19 125 SER A CA 1
ATOM 976 C C . SER A 1 125 ? 7.219 15.312 -6.215 1.00 97.19 125 SER A C 1
ATOM 978 O O . SER A 1 125 ? 8.097 16.130 -6.490 1.00 97.19 125 SER A O 1
ATOM 980 N N . ILE A 1 126 ? 7.378 14.359 -5.297 1.00 98.19 126 ILE A N 1
ATOM 981 C CA . ILE A 1 126 ? 8.587 14.158 -4.487 1.00 98.19 126 ILE A CA 1
ATOM 982 C C . ILE A 1 126 ? 9.151 12.738 -4.604 1.00 98.19 126 ILE A C 1
ATOM 984 O O . ILE A 1 126 ? 10.324 12.543 -4.303 1.00 98.19 126 ILE A O 1
ATOM 988 N N . HIS A 1 127 ? 8.343 11.787 -5.075 1.00 98.25 127 HIS A N 1
ATOM 989 C CA . HIS A 1 127 ? 8.678 10.379 -5.256 1.00 98.25 127 HIS A CA 1
ATOM 990 C C . HIS A 1 127 ? 8.416 9.953 -6.717 1.00 98.25 127 HIS A C 1
ATOM 992 O O . HIS A 1 127 ? 7.353 9.415 -7.038 1.00 98.25 127 HIS A O 1
ATOM 998 N N . PRO A 1 128 ? 9.330 10.262 -7.656 1.00 98.06 128 PRO A N 1
ATOM 999 C CA . PRO A 1 128 ? 9.124 10.013 -9.085 1.00 98.06 128 PRO A CA 1
ATOM 1000 C C . PRO A 1 128 ? 9.127 8.524 -9.484 1.00 98.06 128 PRO A C 1
ATOM 1002 O O . PRO A 1 128 ? 8.685 8.194 -10.584 1.00 98.06 128 PRO A O 1
ATOM 1005 N N . LEU A 1 129 ? 9.639 7.632 -8.635 1.00 98.44 129 LEU A N 1
ATOM 1006 C CA . LEU A 1 129 ? 9.682 6.181 -8.832 1.00 98.44 129 LEU A CA 1
ATOM 1007 C C . LEU A 1 129 ? 8.513 5.455 -8.144 1.00 98.44 129 LEU A C 1
ATOM 1009 O O . LEU A 1 129 ? 8.321 4.262 -8.379 1.00 98.44 129 LEU A O 1
ATOM 1013 N N . ALA A 1 130 ? 7.691 6.157 -7.360 1.00 98.44 130 ALA A N 1
ATOM 1014 C CA . ALA A 1 130 ? 6.513 5.586 -6.711 1.00 98.44 130 ALA A CA 1
ATOM 1015 C C . ALA A 1 130 ? 5.478 5.048 -7.710 1.00 98.44 130 ALA A C 1
ATOM 1017 O O . ALA A 1 130 ? 5.032 3.911 -7.579 1.00 98.44 130 ALA A O 1
ATOM 1018 N N . GLN A 1 131 ? 5.119 5.837 -8.731 1.00 98.62 131 GLN A N 1
ATOM 1019 C CA . GLN A 1 131 ? 4.179 5.424 -9.780 1.00 98.62 131 GLN A CA 1
ATOM 1020 C C . GLN A 1 131 ? 4.635 4.157 -10.530 1.00 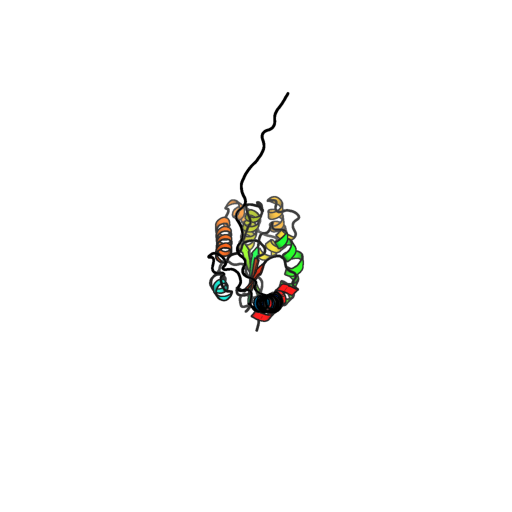98.62 131 GLN A C 1
ATOM 1022 O O . GLN A 1 131 ? 3.858 3.204 -10.582 1.00 98.62 131 GLN A O 1
ATOM 1027 N N . PRO A 1 132 ? 5.861 4.078 -11.092 1.00 98.44 132 PRO A N 1
ATOM 1028 C CA . PRO A 1 132 ? 6.286 2.861 -11.780 1.00 98.44 132 PRO A CA 1
ATOM 1029 C C . PRO A 1 132 ? 6.414 1.657 -10.837 1.00 98.44 132 PRO A C 1
ATOM 1031 O O . PRO A 1 132 ? 6.132 0.541 -11.261 1.00 98.44 132 PRO A O 1
ATOM 1034 N N . ALA A 1 133 ? 6.786 1.847 -9.565 1.00 98.75 133 ALA A N 1
ATOM 1035 C CA . ALA A 1 133 ? 6.787 0.758 -8.585 1.00 98.75 133 ALA A CA 1
ATOM 1036 C C . ALA A 1 133 ? 5.364 0.253 -8.275 1.00 98.75 133 ALA A C 1
ATOM 1038 O O . ALA A 1 133 ? 5.147 -0.958 -8.210 1.00 98.75 133 ALA A O 1
ATOM 1039 N N . ALA A 1 134 ? 4.392 1.164 -8.155 1.00 98.88 134 ALA A N 1
ATOM 1040 C CA . ALA A 1 134 ? 2.978 0.838 -7.989 1.00 98.88 134 ALA A CA 1
ATOM 1041 C C . ALA A 1 134 ? 2.445 0.023 -9.177 1.00 98.88 134 ALA A C 1
ATOM 1043 O O . ALA A 1 134 ? 1.928 -1.077 -8.988 1.00 98.88 134 ALA A O 1
ATOM 1044 N N . GLU A 1 135 ? 2.648 0.496 -10.409 1.00 98.81 135 GLU A N 1
ATOM 1045 C CA . GLU A 1 135 ? 2.235 -0.230 -11.619 1.00 98.81 135 GLU A CA 1
ATOM 1046 C C . GLU A 1 135 ? 2.921 -1.599 -11.740 1.00 98.81 135 GLU A C 1
ATOM 1048 O O . GLU A 1 135 ? 2.286 -2.579 -12.125 1.00 98.81 135 GLU A O 1
ATOM 1053 N N . ALA A 1 136 ? 4.192 -1.700 -11.343 1.00 98.81 136 ALA A N 1
ATOM 1054 C CA . ALA A 1 136 ? 4.900 -2.972 -11.319 1.00 98.81 136 ALA A CA 1
ATOM 1055 C C . ALA A 1 136 ? 4.310 -3.956 -10.300 1.00 98.81 136 ALA A C 1
ATOM 1057 O O . ALA A 1 136 ? 4.133 -5.129 -10.622 1.00 98.81 136 ALA A O 1
ATOM 1058 N N . SER A 1 137 ? 3.934 -3.494 -9.106 1.00 98.88 137 SER A N 1
ATOM 1059 C CA . SER A 1 137 ? 3.269 -4.361 -8.126 1.00 98.88 137 SER A CA 1
ATOM 1060 C C . SER A 1 137 ? 1.927 -4.891 -8.633 1.00 98.88 137 SER A C 1
ATOM 1062 O O . SER A 1 137 ? 1.615 -6.061 -8.432 1.00 98.88 137 SER A O 1
ATOM 1064 N N . GLU A 1 138 ? 1.179 -4.082 -9.385 1.00 98.88 138 GLU A N 1
ATOM 1065 C CA . GLU A 1 138 ? -0.073 -4.500 -10.014 1.00 98.88 138 GLU A CA 1
ATOM 1066 C C . GLU A 1 138 ? 0.151 -5.543 -11.114 1.00 98.88 138 GLU A C 1
ATOM 1068 O O . GLU A 1 138 ? -0.532 -6.563 -11.140 1.00 98.88 138 GLU A O 1
ATOM 1073 N N . CYS A 1 139 ? 1.166 -5.361 -11.964 1.00 98.81 139 CYS A N 1
ATOM 1074 C CA . CYS A 1 139 ? 1.544 -6.363 -12.965 1.00 98.81 139 CYS A CA 1
ATOM 1075 C C . CYS A 1 139 ? 2.001 -7.693 -12.336 1.00 98.81 139 CYS A C 1
ATOM 1077 O O . CYS A 1 139 ? 1.809 -8.760 -12.923 1.00 98.81 139 CYS A O 1
ATOM 1079 N N . ALA A 1 140 ? 2.611 -7.659 -11.148 1.00 98.88 140 ALA A N 1
ATOM 1080 C CA . ALA A 1 140 ? 2.910 -8.868 -10.381 1.00 98.88 140 ALA A CA 1
ATOM 1081 C C . ALA A 1 140 ? 1.640 -9.479 -9.765 1.00 98.88 140 ALA A C 1
ATOM 1083 O O . ALA A 1 140 ? 1.475 -10.702 -9.735 1.00 98.88 140 ALA A O 1
ATOM 1084 N N . GLY A 1 141 ? 0.720 -8.628 -9.314 1.00 98.75 141 GLY A N 1
ATOM 1085 C CA . GLY A 1 141 ? -0.587 -9.011 -8.800 1.00 98.75 141 GLY A CA 1
ATOM 1086 C C . GLY A 1 141 ? -1.485 -9.691 -9.832 1.00 98.75 141 GLY A C 1
ATOM 1087 O O . GLY A 1 141 ? -2.136 -10.677 -9.490 1.00 98.75 141 GLY A O 1
ATOM 1088 N N . GLU A 1 142 ? -1.434 -9.282 -11.103 1.00 98.31 142 GLU A N 1
ATOM 1089 C CA . GLU A 1 142 ? -2.110 -9.969 -12.218 1.00 98.31 142 GLU A CA 1
ATOM 1090 C C . GLU A 1 142 ? -1.706 -11.451 -12.312 1.00 98.31 142 GLU A C 1
ATOM 1092 O O . GLU A 1 142 ? -2.497 -12.315 -12.690 1.00 98.31 142 GLU A O 1
ATOM 1097 N N . GLN A 1 143 ? -0.471 -11.760 -11.909 1.00 98.56 143 GLN A N 1
ATOM 1098 C CA . GLN A 1 143 ? 0.085 -13.113 -11.872 1.00 98.56 143 GLN A CA 1
ATOM 1099 C C . GLN A 1 143 ? -0.068 -13.791 -10.500 1.00 98.56 143 GLN A C 1
ATOM 1101 O O . GLN A 1 143 ? 0.508 -14.854 -10.261 1.00 98.56 143 GLN A O 1
ATOM 1106 N N . GLY A 1 144 ? -0.839 -13.188 -9.592 1.00 98.44 144 GLY A N 1
ATOM 1107 C CA . GLY A 1 144 ? -1.128 -13.708 -8.259 1.00 98.44 144 GLY A CA 1
ATOM 1108 C C . GLY A 1 144 ? -0.006 -13.524 -7.238 1.00 98.44 144 GLY A C 1
ATOM 1109 O O . GLY A 1 144 ? -0.042 -14.206 -6.221 1.00 98.44 144 GLY A O 1
ATOM 1110 N N . LYS A 1 145 ? 0.976 -12.643 -7.491 1.00 98.75 145 LYS A N 1
ATOM 1111 C CA . LYS A 1 145 ? 2.142 -12.435 -6.608 1.00 98.75 145 LYS A CA 1
ATOM 1112 C C . LYS A 1 145 ? 2.296 -11.000 -6.111 1.00 98.75 145 LYS A C 1
ATOM 1114 O O . LYS A 1 145 ? 3.408 -10.482 -6.009 1.00 98.75 145 LYS A O 1
ATOM 1119 N N . PHE A 1 146 ? 1.174 -10.325 -5.864 1.00 98.88 146 PHE A N 1
ATOM 1120 C CA . PHE A 1 146 ? 1.187 -8.931 -5.421 1.00 98.88 146 PHE A CA 1
ATOM 1121 C C . PHE A 1 146 ? 1.980 -8.756 -4.121 1.00 98.88 146 PHE A C 1
ATOM 1123 O O . PHE A 1 146 ? 2.835 -7.882 -4.044 1.00 98.88 146 PHE A O 1
ATOM 1130 N N . TRP A 1 147 ? 1.710 -9.589 -3.111 1.00 98.75 147 TRP A N 1
ATOM 1131 C CA . TRP A 1 147 ? 2.277 -9.422 -1.771 1.00 98.75 147 TRP A CA 1
ATOM 1132 C C . TRP A 1 147 ? 3.753 -9.819 -1.702 1.00 98.75 147 TRP A C 1
ATOM 1134 O O . TRP A 1 147 ? 4.540 -9.138 -1.055 1.00 98.75 147 TRP A O 1
ATOM 1144 N N . GLU A 1 148 ? 4.159 -10.847 -2.446 1.00 98.81 148 GLU A N 1
ATOM 1145 C CA . GLU A 1 148 ? 5.568 -11.206 -2.604 1.00 98.81 148 GLU A CA 1
ATOM 1146 C C . GLU A 1 148 ? 6.347 -10.100 -3.323 1.00 98.81 148 GLU A C 1
ATOM 1148 O O . GLU A 1 148 ? 7.482 -9.800 -2.956 1.00 98.81 148 GLU A O 1
ATOM 1153 N N . TYR A 1 149 ? 5.738 -9.466 -4.330 1.00 98.88 149 TYR A N 1
ATOM 1154 C CA . TYR A 1 149 ? 6.346 -8.322 -5.002 1.00 98.88 149 TYR A CA 1
ATOM 1155 C C . TYR A 1 149 ? 6.401 -7.094 -4.089 1.00 98.88 149 TYR A C 1
ATOM 1157 O O . TYR A 1 149 ? 7.431 -6.434 -4.028 1.00 98.88 149 TYR A O 1
ATOM 1165 N N . HIS A 1 150 ? 5.324 -6.805 -3.357 1.00 98.81 150 HIS A N 1
ATOM 1166 C CA . HIS A 1 150 ? 5.261 -5.735 -2.362 1.00 98.81 150 HIS A CA 1
ATOM 1167 C C . HIS A 1 150 ? 6.405 -5.842 -1.347 1.00 98.81 150 HIS A C 1
ATOM 1169 O O . HIS A 1 150 ? 7.140 -4.875 -1.152 1.00 98.81 150 HIS A O 1
ATOM 1175 N N . ASP A 1 151 ? 6.602 -7.023 -0.757 1.00 98.62 151 ASP A N 1
ATOM 1176 C CA . ASP A 1 151 ? 7.682 -7.249 0.203 1.00 98.62 151 ASP A CA 1
ATOM 1177 C C . ASP A 1 151 ? 9.057 -7.118 -0.470 1.00 98.62 151 ASP A C 1
ATOM 1179 O O . ASP A 1 151 ? 9.926 -6.399 0.025 1.00 98.62 151 ASP A O 1
ATOM 1183 N N . GLY A 1 152 ? 9.232 -7.705 -1.659 1.00 98.56 152 GLY A N 1
ATOM 1184 C CA . GLY A 1 152 ? 10.483 -7.607 -2.415 1.00 98.56 152 GLY A CA 1
ATOM 1185 C C . GLY A 1 152 ? 10.857 -6.176 -2.828 1.00 98.56 152 GLY A C 1
ATOM 1186 O O . GLY A 1 152 ? 12.041 -5.836 -2.889 1.00 98.56 152 GLY A O 1
ATOM 1187 N N . VAL A 1 153 ? 9.875 -5.301 -3.067 1.00 98.62 153 VAL A N 1
ATOM 1188 C CA . VAL A 1 153 ? 10.115 -3.882 -3.377 1.00 98.62 153 VAL A CA 1
ATOM 1189 C C . VAL A 1 153 ? 10.677 -3.115 -2.174 1.00 98.62 153 VAL A C 1
ATOM 1191 O O . VAL A 1 153 ? 11.470 -2.192 -2.360 1.00 98.62 153 VAL A O 1
ATOM 1194 N N . TYR A 1 154 ? 10.332 -3.496 -0.945 1.00 98.19 154 TYR A N 1
ATOM 1195 C CA . TYR A 1 154 ? 10.931 -2.886 0.246 1.00 98.19 154 TYR A CA 1
ATOM 1196 C C . TYR A 1 154 ? 12.326 -3.431 0.574 1.00 98.19 154 TYR A C 1
ATOM 1198 O O . TYR A 1 154 ? 13.106 -2.760 1.251 1.00 98.19 154 TYR A O 1
ATOM 1206 N N . GLU A 1 155 ? 12.675 -4.606 0.050 1.00 96.44 155 GLU A N 1
ATOM 1207 C CA . GLU A 1 155 ? 13.990 -5.229 0.234 1.00 96.44 155 GLU A CA 1
ATOM 1208 C C . GLU A 1 155 ? 15.016 -4.834 -0.844 1.00 96.44 155 GLU A C 1
ATOM 1210 O O . GLU A 1 155 ? 16.228 -4.959 -0.632 1.00 96.44 155 GLU A O 1
ATOM 1215 N N . THR A 1 156 ? 14.571 -4.336 -2.004 1.00 95.56 156 THR A N 1
ATOM 1216 C CA . THR A 1 156 ? 15.485 -3.932 -3.083 1.00 95.56 156 THR A CA 1
ATOM 1217 C C . THR A 1 156 ? 16.278 -2.662 -2.732 1.00 95.56 156 THR A C 1
ATOM 1219 O O . THR A 1 156 ? 15.739 -1.705 -2.175 1.00 95.56 156 THR A O 1
ATOM 1222 N N . PRO A 1 157 ? 17.567 -2.568 -3.121 1.00 89.31 157 PRO A N 1
ATOM 1223 C CA . PRO A 1 157 ? 18.397 -1.392 -2.843 1.00 89.31 157 PRO A CA 1
ATOM 1224 C C . PRO A 1 157 ? 18.003 -0.131 -3.633 1.00 89.31 157 PRO A C 1
ATOM 1226 O O . PRO A 1 157 ? 18.552 0.942 -3.383 1.00 89.31 157 PRO A O 1
ATOM 1229 N N . SER A 1 158 ? 17.134 -0.245 -4.644 1.00 95.38 158 SER A N 1
ATOM 1230 C CA . SER A 1 158 ? 16.656 0.891 -5.440 1.00 95.38 158 SER A CA 1
ATOM 1231 C C . SER A 1 158 ? 15.346 0.569 -6.159 1.00 95.38 158 SER A C 1
ATOM 1233 O O . SER A 1 158 ? 15.044 -0.598 -6.394 1.00 95.38 158 SER A O 1
ATOM 1235 N N . LEU A 1 159 ? 14.646 1.607 -6.626 1.00 97.44 159 LEU A N 1
ATOM 1236 C CA . LEU A 1 159 ? 13.437 1.496 -7.457 1.00 97.44 159 LEU A CA 1
ATOM 1237 C C . LEU A 1 159 ? 13.701 1.812 -8.937 1.00 97.44 159 LEU A C 1
ATOM 1239 O O . LEU A 1 159 ? 12.831 2.283 -9.666 1.00 97.44 159 LEU A O 1
ATOM 1243 N N . THR A 1 160 ? 14.935 1.593 -9.399 1.00 97.75 160 THR A N 1
ATOM 1244 C CA . THR A 1 160 ? 15.238 1.676 -10.835 1.00 97.75 160 THR A CA 1
ATOM 1245 C C . THR A 1 160 ? 14.423 0.641 -11.611 1.00 97.75 160 THR A C 1
ATOM 1247 O O . THR A 1 160 ? 14.109 -0.425 -11.085 1.00 97.75 160 THR A O 1
ATOM 1250 N N . ALA A 1 161 ? 14.141 0.902 -12.891 1.00 96.50 161 ALA A N 1
ATOM 1251 C CA . ALA A 1 161 ? 13.399 -0.039 -13.734 1.00 96.50 161 ALA A CA 1
ATOM 1252 C C . ALA A 1 161 ? 14.024 -1.447 -13.738 1.00 96.50 161 ALA A C 1
ATOM 1254 O O . ALA A 1 161 ? 13.316 -2.440 -13.620 1.00 96.50 161 ALA A O 1
ATOM 1255 N N . SER A 1 162 ? 15.359 -1.542 -13.792 1.00 97.31 162 SER A N 1
ATOM 1256 C CA . SER A 1 162 ? 16.062 -2.825 -13.697 1.00 97.31 162 SER A CA 1
ATOM 1257 C C . SER A 1 162 ? 15.862 -3.519 -12.353 1.00 97.31 162 SER A C 1
ATOM 1259 O O . SER A 1 162 ? 15.726 -4.733 -12.330 1.00 97.31 162 SER A O 1
ATOM 1261 N N . ALA A 1 163 ? 15.836 -2.771 -11.247 1.00 98.12 163 ALA A N 1
ATOM 1262 C CA . ALA A 1 163 ? 15.642 -3.351 -9.924 1.00 98.12 163 ALA A CA 1
ATOM 1263 C C . ALA A 1 163 ? 14.209 -3.872 -9.737 1.00 98.12 163 ALA A C 1
ATOM 1265 O O . ALA A 1 163 ? 14.035 -4.985 -9.258 1.00 98.12 163 ALA A O 1
ATOM 1266 N N . LEU A 1 164 ? 13.201 -3.125 -10.201 1.00 98.31 164 LEU A N 1
ATOM 1267 C CA . LEU A 1 164 ? 11.803 -3.576 -10.219 1.00 98.31 164 LEU A CA 1
ATOM 1268 C C . LEU A 1 164 ? 11.634 -4.859 -11.057 1.00 98.31 164 LEU A C 1
ATOM 1270 O O . LEU A 1 164 ? 11.007 -5.823 -10.623 1.00 98.31 164 LEU A O 1
ATOM 1274 N N . ILE A 1 165 ? 12.276 -4.923 -12.229 1.00 98.06 165 ILE A N 1
ATOM 1275 C CA . ILE A 1 165 ? 12.308 -6.141 -13.055 1.00 98.06 165 ILE A CA 1
ATOM 1276 C C . ILE A 1 165 ? 12.981 -7.305 -12.313 1.00 98.06 165 ILE A C 1
ATOM 1278 O O . ILE A 1 165 ? 12.470 -8.423 -12.371 1.00 98.06 165 ILE A O 1
ATOM 1282 N N . SER A 1 166 ? 14.088 -7.059 -11.606 1.00 98.38 166 SER A N 1
ATOM 1283 C CA . SER A 1 166 ? 14.766 -8.091 -10.813 1.00 98.38 166 SER A CA 1
ATOM 1284 C C . SER A 1 166 ? 13.879 -8.649 -9.702 1.00 98.38 166 SER A C 1
ATOM 1286 O O . SER A 1 166 ? 13.819 -9.864 -9.567 1.00 98.38 166 SER A O 1
ATOM 1288 N N . VAL A 1 167 ? 13.130 -7.809 -8.976 1.00 98.69 167 VAL A N 1
ATOM 1289 C CA . VAL A 1 167 ? 12.176 -8.284 -7.952 1.00 98.69 167 VAL A CA 1
ATOM 1290 C C . VAL A 1 167 ? 11.170 -9.259 -8.569 1.00 98.69 167 VAL A C 1
ATOM 1292 O O . VAL A 1 167 ? 10.956 -10.350 -8.045 1.00 98.69 167 VAL A O 1
ATOM 1295 N N . GLY A 1 168 ? 10.606 -8.911 -9.731 1.00 98.56 168 GLY A N 1
ATOM 1296 C CA . GLY A 1 168 ? 9.689 -9.789 -10.462 1.00 98.56 168 GLY A CA 1
ATOM 1297 C C . GLY A 1 168 ? 10.326 -11.122 -10.871 1.00 98.56 168 GLY A C 1
ATOM 1298 O O . GLY A 1 168 ? 9.700 -12.180 -10.774 1.00 98.56 168 GLY A O 1
ATOM 1299 N N . GLN A 1 169 ? 11.592 -11.089 -11.286 1.00 98.44 169 GLN A N 1
ATOM 1300 C CA . GLN A 1 169 ? 12.348 -12.291 -11.627 1.00 98.44 169 GLN A CA 1
ATOM 1301 C C . GLN A 1 169 ? 12.607 -13.173 -10.399 1.00 98.44 169 GLN A C 1
ATOM 1303 O O . GLN A 1 169 ? 12.442 -14.392 -10.482 1.00 98.44 169 GLN A O 1
ATOM 1308 N N . ASP A 1 170 ? 12.978 -12.573 -9.270 1.00 98.50 170 ASP A N 1
ATOM 1309 C CA . ASP A 1 170 ? 13.335 -13.274 -8.035 1.00 98.50 170 ASP A CA 1
ATOM 1310 C C . ASP A 1 170 ? 12.133 -14.001 -7.422 1.00 98.50 170 ASP A C 1
ATOM 1312 O O . ASP A 1 170 ? 12.260 -15.138 -6.962 1.00 98.50 170 ASP A O 1
ATOM 1316 N N . ILE A 1 171 ? 10.940 -13.407 -7.508 1.00 98.56 171 ILE A N 1
ATOM 1317 C CA . ILE A 1 171 ? 9.695 -14.062 -7.083 1.00 98.56 171 ILE A CA 1
ATOM 1318 C C . ILE A 1 171 ? 9.133 -15.005 -8.156 1.00 98.56 171 ILE A C 1
ATOM 1320 O O . ILE A 1 171 ? 8.085 -15.615 -7.954 1.00 98.56 171 ILE A O 1
ATOM 1324 N N . GLY A 1 172 ? 9.805 -15.161 -9.301 1.00 98.38 172 GLY A N 1
ATOM 1325 C CA . GLY A 1 172 ? 9.451 -16.105 -10.359 1.00 98.38 172 GLY A CA 1
ATOM 1326 C C . GLY A 1 172 ? 8.169 -15.749 -11.111 1.00 98.38 172 GLY A C 1
ATOM 1327 O O . GLY A 1 172 ? 7.289 -16.606 -11.235 1.00 98.38 172 GLY A O 1
ATOM 1328 N N . LEU A 1 173 ? 8.037 -14.498 -11.559 1.00 98.81 173 LEU A N 1
ATOM 1329 C CA . LEU A 1 173 ? 7.015 -14.083 -12.525 1.00 98.81 173 LEU A CA 1
ATOM 1330 C C . LEU A 1 173 ? 7.323 -14.609 -13.937 1.00 98.81 173 LEU A C 1
ATOM 1332 O O . LEU A 1 173 ? 8.475 -14.875 -14.292 1.00 98.81 173 LEU A O 1
ATOM 1336 N N . ASP A 1 174 ? 6.294 -14.695 -14.781 1.00 98.75 174 ASP A N 1
ATOM 1337 C CA . ASP A 1 174 ? 6.491 -14.715 -16.229 1.00 98.75 174 ASP A CA 1
ATOM 1338 C C . ASP A 1 174 ? 6.960 -13.325 -16.669 1.00 98.75 174 ASP A C 1
ATOM 1340 O O . ASP A 1 174 ? 6.188 -12.361 -16.723 1.00 98.75 174 ASP A O 1
ATOM 1344 N N . MET A 1 175 ? 8.251 -13.226 -16.981 1.00 98.56 175 MET A N 1
ATOM 1345 C CA . MET A 1 175 ? 8.884 -11.953 -17.317 1.00 98.56 175 MET A CA 1
ATOM 1346 C C . MET A 1 175 ? 8.404 -11.367 -18.645 1.00 98.56 175 MET A C 1
ATOM 1348 O O . MET A 1 175 ? 8.437 -10.148 -18.797 1.00 98.56 175 MET A O 1
ATOM 1352 N N . ASN A 1 176 ? 7.928 -12.189 -19.586 1.00 98.50 176 ASN A N 1
ATOM 1353 C CA . ASN A 1 176 ? 7.379 -11.671 -20.838 1.00 98.50 176 ASN A CA 1
ATOM 1354 C C . ASN A 1 176 ? 6.023 -11.009 -20.583 1.00 98.50 176 ASN A C 1
ATOM 1356 O O . ASN A 1 176 ? 5.787 -9.899 -21.056 1.00 98.50 176 ASN A O 1
ATOM 1360 N N . ALA A 1 177 ? 5.153 -11.665 -19.809 1.00 98.62 177 ALA A N 1
ATOM 1361 C CA . ALA A 1 177 ? 3.863 -11.097 -19.421 1.00 98.62 177 ALA A CA 1
ATOM 1362 C C . ALA A 1 177 ? 4.042 -9.843 -18.550 1.00 98.62 177 ALA A C 1
ATOM 1364 O O . ALA A 1 177 ? 3.391 -8.827 -18.781 1.00 98.62 177 ALA A O 1
ATOM 1365 N N . PHE A 1 178 ? 4.980 -9.889 -17.602 1.00 98.75 178 PHE A N 1
ATOM 1366 C CA . PHE A 1 178 ? 5.280 -8.776 -16.707 1.00 98.75 178 PHE A CA 1
ATOM 1367 C C . PHE A 1 178 ? 5.763 -7.531 -17.460 1.00 98.75 178 PHE A C 1
ATOM 1369 O O . PHE A 1 178 ? 5.222 -6.443 -17.270 1.00 98.75 178 PHE A O 1
ATOM 1376 N N . GLN A 1 179 ? 6.743 -7.685 -18.356 1.00 98.12 179 GLN A N 1
ATOM 1377 C CA . GLN A 1 179 ? 7.250 -6.567 -19.155 1.00 98.12 179 GLN A CA 1
ATOM 1378 C C . GLN A 1 179 ? 6.184 -6.024 -20.107 1.00 98.12 179 GLN A C 1
ATOM 1380 O O . GLN A 1 179 ? 6.031 -4.811 -20.203 1.00 98.12 179 GLN A O 1
ATOM 1385 N N . ALA A 1 180 ? 5.396 -6.895 -20.745 1.00 98.50 180 ALA A N 1
ATOM 1386 C CA . ALA A 1 180 ? 4.296 -6.458 -21.602 1.00 98.50 180 ALA A CA 1
ATOM 1387 C C . ALA A 1 180 ? 3.241 -5.645 -20.828 1.00 98.50 180 ALA A C 1
ATOM 1389 O O . ALA A 1 180 ? 2.757 -4.635 -21.338 1.00 98.50 180 ALA A O 1
ATOM 1390 N N . CYS A 1 181 ? 2.914 -6.046 -19.595 1.00 98.62 181 CYS A N 1
ATOM 1391 C CA . CYS A 1 181 ? 2.008 -5.302 -18.718 1.00 98.62 181 CYS A CA 1
ATOM 1392 C C . CYS A 1 181 ? 2.555 -3.907 -18.372 1.00 98.62 181 CYS A C 1
ATOM 1394 O O . CYS A 1 181 ? 1.837 -2.910 -18.491 1.00 98.62 181 CYS A O 1
ATOM 1396 N N . LEU A 1 182 ? 3.840 -3.827 -18.013 1.00 97.94 182 LEU A N 1
ATOM 1397 C CA . LEU A 1 182 ? 4.520 -2.566 -17.713 1.00 97.94 182 LEU A CA 1
ATOM 1398 C C . LEU A 1 182 ? 4.568 -1.630 -18.926 1.00 97.94 182 LEU A C 1
ATOM 1400 O O . LEU A 1 182 ? 4.238 -0.453 -18.816 1.00 97.94 182 LEU A O 1
ATOM 1404 N N . GLU A 1 183 ? 4.953 -2.143 -20.096 1.00 97.19 183 GLU A N 1
ATOM 1405 C CA . GLU A 1 183 ? 5.036 -1.360 -21.335 1.00 97.19 183 GLU A CA 1
ATOM 1406 C C . GLU A 1 183 ? 3.670 -0.836 -21.791 1.00 97.19 183 GLU A C 1
ATOM 1408 O O . GLU A 1 183 ? 3.578 0.256 -22.356 1.00 97.19 183 GLU A O 1
ATOM 1413 N N . ALA A 1 184 ? 2.604 -1.599 -21.536 1.00 97.94 184 ALA A N 1
ATOM 1414 C CA . ALA A 1 184 ? 1.239 -1.195 -21.839 1.00 97.94 184 ALA A CA 1
ATOM 1415 C C . ALA A 1 184 ? 0.679 -0.153 -20.854 1.00 97.94 184 ALA A C 1
ATOM 1417 O O . ALA A 1 184 ? -0.337 0.474 -21.160 1.00 97.94 184 ALA A O 1
ATOM 1418 N N . GLY A 1 185 ? 1.306 0.033 -19.684 1.00 97.31 185 GLY A N 1
ATOM 1419 C CA . GLY A 1 185 ? 0.777 0.883 -18.615 1.00 97.31 185 GLY A CA 1
ATOM 1420 C C . GLY A 1 185 ? -0.589 0.405 -18.115 1.00 97.31 185 GLY A C 1
ATOM 1421 O O . GLY A 1 185 ? -1.435 1.234 -17.758 1.00 97.31 185 GLY A O 1
ATOM 1422 N N . THR A 1 186 ? -0.821 -0.918 -18.132 1.00 97.88 186 THR A N 1
ATOM 1423 C CA . THR A 1 186 ? -2.125 -1.569 -17.890 1.00 97.88 186 THR A CA 1
ATOM 1424 C C . THR A 1 186 ? -2.816 -1.053 -16.629 1.00 97.88 186 THR A C 1
ATOM 1426 O O . THR A 1 186 ? -4.030 -0.856 -16.621 1.00 97.88 186 THR A O 1
ATOM 1429 N N . TYR A 1 187 ? -2.039 -0.783 -15.579 1.00 98.56 187 TYR A N 1
ATOM 1430 C CA . TYR A 1 187 ? -2.550 -0.441 -14.254 1.00 98.56 187 TYR A CA 1
ATOM 1431 C C . TYR A 1 187 ? -2.425 1.036 -13.872 1.00 98.56 187 TYR A C 1
ATOM 1433 O O . TYR A 1 187 ? -2.807 1.413 -12.764 1.00 98.56 187 TYR A O 1
ATOM 1441 N N . SER A 1 188 ? -1.989 1.899 -14.793 1.00 98.38 188 SER A N 1
ATOM 1442 C CA . SER A 1 188 ? -1.891 3.349 -14.560 1.00 98.38 188 SER A CA 1
ATOM 1443 C C . SER A 1 188 ? -3.204 3.959 -14.047 1.00 98.38 188 SER A C 1
ATOM 1445 O O . SER A 1 188 ? -3.198 4.743 -13.096 1.00 98.38 188 SER A O 1
ATOM 1447 N N . GLN A 1 189 ? -4.346 3.552 -14.615 1.00 98.44 189 GLN A N 1
ATOM 1448 C CA . GLN A 1 189 ? -5.661 4.035 -14.185 1.00 98.44 189 GLN A CA 1
ATOM 1449 C C . GLN A 1 189 ? -6.055 3.511 -12.799 1.00 98.44 189 GLN A C 1
ATOM 1451 O O . GLN A 1 189 ? -6.565 4.282 -11.995 1.00 98.44 189 GLN A O 1
ATOM 1456 N N . LYS A 1 190 ? -5.779 2.239 -12.486 1.00 98.44 190 LYS A N 1
ATOM 1457 C CA . LYS A 1 190 ? -6.063 1.675 -11.157 1.00 98.44 190 LYS A CA 1
ATOM 1458 C C . LYS A 1 190 ? -5.283 2.411 -10.066 1.00 98.44 190 LYS A C 1
ATOM 1460 O O . LYS A 1 190 ? -5.853 2.771 -9.041 1.00 98.44 190 LYS A O 1
ATOM 1465 N N . VAL A 1 191 ? -4.004 2.699 -10.318 1.00 98.81 191 VAL A N 1
ATOM 1466 C CA . VAL A 1 191 ? -3.164 3.497 -9.411 1.00 98.81 191 VAL A CA 1
ATOM 1467 C C . VAL A 1 191 ? -3.735 4.909 -9.225 1.00 98.81 191 VAL A C 1
ATOM 1469 O O . VAL A 1 191 ? -3.785 5.411 -8.102 1.00 98.81 191 VAL A O 1
ATOM 1472 N N . ALA A 1 192 ? -4.213 5.546 -10.300 1.00 98.56 192 ALA A N 1
ATOM 1473 C CA . ALA A 1 192 ? -4.862 6.855 -10.218 1.00 98.56 192 ALA A CA 1
ATOM 1474 C C . ALA A 1 192 ? -6.180 6.815 -9.419 1.00 98.56 192 ALA A C 1
ATOM 1476 O O . ALA A 1 192 ? -6.442 7.714 -8.619 1.00 98.56 192 ALA A O 1
ATOM 1477 N N . ASP A 1 193 ? -6.983 5.765 -9.592 1.00 98.56 193 ASP A N 1
ATOM 1478 C CA . ASP A 1 193 ? -8.242 5.575 -8.870 1.00 98.56 193 ASP A CA 1
ATOM 1479 C C . ASP A 1 193 ? -8.004 5.369 -7.363 1.00 98.56 193 ASP A C 1
ATOM 1481 O O . ASP A 1 193 ? -8.736 5.922 -6.536 1.00 98.56 193 ASP A O 1
ATOM 1485 N N . ASP A 1 194 ? -6.956 4.630 -6.991 1.00 98.81 194 ASP A N 1
ATOM 1486 C CA . ASP A 1 194 ? -6.534 4.456 -5.596 1.00 98.81 194 ASP A CA 1
ATOM 1487 C C . ASP A 1 194 ? -6.070 5.770 -4.969 1.00 98.81 194 ASP A C 1
ATOM 1489 O O . ASP A 1 194 ? -6.500 6.125 -3.865 1.00 98.81 194 ASP A O 1
ATOM 1493 N N . PHE A 1 195 ? -5.253 6.530 -5.698 1.00 98.69 195 PHE A N 1
ATOM 1494 C CA . PHE A 1 195 ? -4.804 7.847 -5.266 1.00 98.69 195 PHE A CA 1
ATOM 1495 C C . PHE A 1 195 ? -5.997 8.788 -5.034 1.00 98.69 195 PHE A C 1
ATOM 1497 O O . PHE A 1 195 ? -6.104 9.455 -3.998 1.00 98.69 195 PHE A O 1
ATOM 1504 N N . ASP A 1 196 ? -6.952 8.807 -5.962 1.00 98.50 196 ASP A N 1
ATOM 1505 C CA . ASP A 1 196 ? -8.161 9.621 -5.867 1.00 98.50 196 ASP A CA 1
ATOM 1506 C C . ASP A 1 196 ? -9.068 9.192 -4.706 1.00 98.50 196 ASP A C 1
ATOM 1508 O O . ASP A 1 196 ? -9.618 10.051 -4.001 1.00 98.50 196 ASP A O 1
ATOM 1512 N N . LEU A 1 197 ? -9.178 7.885 -4.451 1.00 98.38 197 LEU A N 1
ATOM 1513 C CA . LEU A 1 197 ? -9.870 7.342 -3.285 1.00 98.38 197 LEU A CA 1
ATOM 1514 C C . LEU A 1 197 ? -9.214 7.809 -1.981 1.00 98.38 197 LEU A C 1
ATOM 1516 O O . LEU A 1 197 ? -9.924 8.239 -1.070 1.00 98.38 197 LEU A O 1
ATOM 1520 N N . GLY A 1 198 ? -7.881 7.794 -1.908 1.00 98.25 198 GLY A N 1
ATOM 1521 C CA . GLY A 1 198 ? -7.129 8.304 -0.762 1.00 98.25 198 GLY A CA 1
ATOM 1522 C C . GLY A 1 198 ? -7.444 9.773 -0.488 1.00 98.25 198 GLY A C 1
ATOM 1523 O O . GLY A 1 198 ? -7.803 10.136 0.634 1.00 98.25 198 GLY A O 1
ATOM 1524 N N . ARG A 1 199 ? -7.439 10.623 -1.525 1.00 97.88 199 ARG A N 1
ATOM 1525 C CA . ARG A 1 199 ? -7.815 12.043 -1.381 1.00 97.88 199 ARG A CA 1
ATOM 1526 C C . ARG A 1 199 ? -9.246 12.209 -0.877 1.00 97.88 199 ARG A C 1
ATOM 1528 O O . ARG A 1 199 ? -9.503 13.071 -0.039 1.00 97.88 199 ARG A O 1
ATOM 1535 N N . LYS A 1 200 ? -10.179 11.380 -1.356 1.00 97.69 200 LYS A N 1
ATOM 1536 C CA . LYS A 1 200 ? -11.590 11.411 -0.938 1.00 97.69 200 LYS A CA 1
ATOM 1537 C C . LYS A 1 200 ? -11.769 11.122 0.554 1.00 97.69 200 LYS A C 1
ATOM 1539 O O . LYS A 1 200 ? -12.714 11.637 1.150 1.00 97.69 200 LYS A O 1
ATOM 1544 N N . VAL A 1 201 ? -10.877 10.333 1.154 1.00 97.44 201 VAL A N 1
ATOM 1545 C CA . VAL A 1 201 ? -10.868 10.046 2.598 1.00 97.44 201 VAL A CA 1
ATOM 1546 C C . VAL A 1 201 ? -9.818 10.854 3.372 1.00 97.44 201 VAL A C 1
ATOM 1548 O O . VAL A 1 201 ? -9.512 10.532 4.516 1.00 97.44 201 VAL A O 1
ATOM 1551 N N . ASN A 1 202 ? -9.329 11.952 2.783 1.00 96.50 202 ASN A N 1
ATOM 1552 C CA . ASN A 1 202 ? -8.362 12.890 3.362 1.00 96.50 202 ASN A CA 1
ATOM 1553 C C . ASN A 1 202 ? -6.974 12.296 3.673 1.00 96.50 202 ASN A C 1
ATOM 1555 O O . ASN A 1 202 ? -6.313 12.749 4.609 1.00 96.50 202 ASN A O 1
ATOM 1559 N N . VAL A 1 203 ? -6.497 11.328 2.885 1.00 98.19 203 VAL A N 1
ATOM 1560 C CA . VAL A 1 203 ? -5.073 10.960 2.892 1.00 98.19 203 VAL A CA 1
ATOM 1561 C C . VAL A 1 203 ? -4.263 12.139 2.354 1.00 98.19 203 VAL A C 1
ATOM 1563 O O . VAL A 1 203 ? -4.523 12.647 1.262 1.00 98.19 203 VAL A O 1
ATOM 1566 N N . THR A 1 204 ? -3.289 12.592 3.141 1.00 95.94 204 THR A N 1
ATOM 1567 C CA . THR A 1 204 ? -2.405 13.723 2.806 1.00 95.94 204 THR A CA 1
ATOM 1568 C C . THR A 1 204 ? -0.927 13.337 2.754 1.00 95.94 204 THR A C 1
ATOM 1570 O O . THR A 1 204 ? -0.095 14.163 2.386 1.00 95.94 204 THR A O 1
ATOM 1573 N N . GLY A 1 205 ? -0.597 12.091 3.096 1.00 97.50 205 GLY A N 1
ATOM 1574 C CA . GLY A 1 205 ? 0.758 11.555 3.095 1.00 97.50 205 GLY A CA 1
ATOM 1575 C C . GLY A 1 205 ? 0.771 10.056 3.380 1.00 97.50 205 GLY A C 1
ATOM 1576 O O . GLY A 1 205 ? -0.264 9.469 3.705 1.00 97.50 205 GLY A O 1
ATOM 1577 N N . THR A 1 206 ? 1.947 9.448 3.258 1.00 98.50 206 THR A N 1
ATOM 1578 C CA . THR A 1 206 ? 2.134 8.000 3.378 1.00 98.50 206 THR A CA 1
ATOM 1579 C C . THR A 1 206 ? 3.162 7.632 4.465 1.00 98.50 206 THR A C 1
ATOM 1581 O O . THR A 1 206 ? 4.110 8.390 4.692 1.00 98.50 206 THR A O 1
ATOM 1584 N N . PRO A 1 207 ? 2.992 6.483 5.145 1.00 98.69 207 PRO A N 1
ATOM 1585 C CA . PRO A 1 207 ? 1.816 5.623 5.055 1.00 98.69 207 PRO A CA 1
ATOM 1586 C C . PRO A 1 207 ? 0.632 6.230 5.830 1.00 98.69 207 PRO A C 1
ATOM 1588 O O . PRO A 1 207 ? 0.813 6.901 6.849 1.00 98.69 207 PRO A O 1
ATOM 1591 N N . THR A 1 208 ? -0.586 6.012 5.339 1.00 98.81 208 THR A N 1
ATOM 1592 C CA . THR A 1 208 ? -1.822 6.275 6.093 1.00 98.81 208 THR A CA 1
ATOM 1593 C C . THR A 1 208 ? -2.663 5.013 6.101 1.00 98.81 208 THR A C 1
ATOM 1595 O O . THR A 1 208 ? -2.908 4.419 5.056 1.00 98.81 208 THR A O 1
ATOM 1598 N N . PHE A 1 209 ? -3.150 4.632 7.272 1.00 98.75 209 PHE A N 1
ATOM 1599 C CA . PHE A 1 209 ? -3.884 3.396 7.479 1.00 98.75 209 PHE A CA 1
ATOM 1600 C C . PHE A 1 209 ? -5.317 3.668 7.895 1.00 98.75 209 PHE A C 1
ATOM 1602 O O . PHE A 1 209 ? -5.596 4.670 8.555 1.00 98.75 209 PHE A O 1
ATOM 1609 N N . PHE A 1 210 ? -6.212 2.736 7.580 1.00 98.69 210 PHE A N 1
ATOM 1610 C CA . PHE A 1 210 ? -7.572 2.728 8.103 1.00 98.69 210 PHE A CA 1
ATOM 1611 C C . PHE A 1 210 ? -7.952 1.336 8.594 1.00 98.69 210 PHE A C 1
ATOM 1613 O O . PHE A 1 210 ? -8.077 0.407 7.799 1.00 98.69 210 PHE A O 1
ATOM 1620 N N . ILE A 1 211 ? -8.214 1.213 9.894 1.00 98.56 211 ILE A N 1
ATOM 1621 C CA . ILE A 1 211 ? -8.686 -0.025 10.523 1.00 98.56 211 ILE A CA 1
ATOM 1622 C C . ILE A 1 211 ? -10.187 0.123 10.743 1.00 98.56 211 ILE A C 1
ATOM 1624 O O . ILE A 1 211 ? -10.617 0.900 11.599 1.00 98.56 211 ILE A O 1
ATOM 1628 N N . ASN A 1 212 ? -10.991 -0.542 9.906 1.00 97.56 212 ASN A N 1
ATOM 1629 C CA . ASN A 1 212 ? -12.448 -0.350 9.851 1.00 97.56 212 ASN A CA 1
ATOM 1630 C C . ASN A 1 212 ? -12.865 1.137 9.753 1.00 97.56 212 ASN A C 1
ATOM 1632 O O . ASN A 1 212 ? -13.900 1.559 10.264 1.00 97.56 212 ASN A O 1
ATOM 1636 N N . GLY A 1 213 ? -12.046 1.946 9.074 1.00 96.94 213 GLY A N 1
ATOM 1637 C CA . GLY A 1 213 ? -12.253 3.385 8.902 1.00 96.94 213 GLY A CA 1
ATOM 1638 C C . GLY A 1 213 ? -11.624 4.275 9.980 1.00 96.94 213 GLY A C 1
ATOM 1639 O O . GLY A 1 213 ? -11.601 5.490 9.793 1.00 96.94 213 GLY A O 1
ATOM 1640 N N . ASN A 1 214 ? -11.079 3.721 11.069 1.00 97.44 214 ASN A N 1
ATOM 1641 C CA . ASN A 1 214 ? -10.309 4.492 12.049 1.00 97.44 214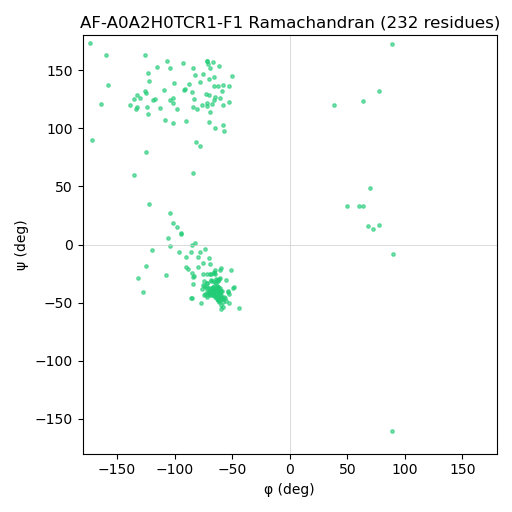 ASN A CA 1
ATOM 1642 C C . ASN A 1 214 ? -8.908 4.797 11.494 1.00 97.44 214 ASN A C 1
ATOM 1644 O O . ASN A 1 214 ? -8.179 3.849 11.190 1.00 97.44 214 ASN A O 1
ATOM 1648 N N . PRO A 1 215 ? -8.520 6.077 11.348 1.00 97.69 215 PRO A N 1
ATOM 1649 C CA . PRO A 1 215 ? -7.244 6.432 10.746 1.00 97.69 215 PRO A CA 1
ATOM 1650 C C . PRO A 1 215 ? -6.069 6.248 11.714 1.00 97.69 215 PRO A C 1
ATOM 1652 O O . PRO A 1 215 ? -6.147 6.656 12.873 1.00 97.69 215 PRO A O 1
ATOM 1655 N N . ILE A 1 216 ? -4.950 5.742 11.199 1.00 98.25 216 ILE A N 1
ATOM 1656 C CA . ILE A 1 216 ? -3.619 5.835 11.815 1.00 98.25 216 ILE A CA 1
ATOM 1657 C C . ILE A 1 216 ? -2.692 6.474 10.781 1.00 98.25 216 ILE A C 1
ATOM 1659 O O . ILE A 1 216 ? -2.692 6.071 9.622 1.00 98.25 216 ILE A O 1
ATOM 1663 N N . ILE A 1 217 ? -1.934 7.502 11.164 1.00 98.12 217 ILE A N 1
ATOM 1664 C CA . ILE A 1 217 ? -1.142 8.303 10.220 1.00 98.12 217 ILE A CA 1
ATOM 1665 C C . ILE A 1 217 ? 0.343 8.169 10.549 1.00 98.12 217 ILE A C 1
ATOM 1667 O O . ILE A 1 217 ? 0.765 8.496 11.659 1.00 98.12 217 ILE A O 1
ATOM 1671 N N . GLY A 1 218 ? 1.131 7.777 9.548 1.00 97.75 218 GLY A N 1
ATOM 1672 C CA . GLY A 1 218 ? 2.584 7.684 9.621 1.00 97.75 218 GLY A CA 1
ATOM 1673 C C . GLY A 1 218 ? 3.104 6.333 10.108 1.00 97.75 218 GLY A C 1
ATOM 1674 O O . GLY A 1 218 ? 2.361 5.458 10.541 1.00 97.75 218 GLY A O 1
ATOM 1675 N N . ALA A 1 219 ? 4.425 6.176 10.030 1.00 98.12 219 ALA A N 1
ATOM 1676 C CA . ALA A 1 219 ? 5.133 4.964 10.431 1.00 98.12 219 ALA A CA 1
ATOM 1677 C C . ALA A 1 219 ? 5.277 4.874 11.957 1.00 98.12 219 ALA A C 1
ATOM 1679 O O . ALA A 1 219 ? 6.282 5.315 12.529 1.00 98.12 219 ALA A O 1
ATOM 1680 N N . LEU A 1 220 ? 4.238 4.346 12.601 1.00 98.31 220 LEU A N 1
ATOM 1681 C CA . LEU A 1 220 ? 4.182 4.100 14.040 1.00 98.31 220 LEU A CA 1
ATOM 1682 C C . LEU A 1 220 ? 4.645 2.670 14.384 1.00 98.31 220 LEU A C 1
ATOM 1684 O O . LEU A 1 220 ? 4.587 1.788 13.527 1.00 98.31 220 LEU A O 1
ATOM 1688 N N . PRO A 1 221 ? 5.113 2.419 15.618 1.00 98.19 221 PRO A N 1
ATOM 1689 C CA . PRO A 1 221 ? 5.409 1.066 16.081 1.00 98.19 221 PRO A CA 1
ATOM 1690 C C . PRO A 1 221 ? 4.136 0.215 16.195 1.00 98.19 221 PRO A C 1
ATOM 1692 O O . PRO A 1 221 ? 3.045 0.740 16.422 1.00 98.19 221 PRO A O 1
ATOM 1695 N N . PHE A 1 222 ? 4.287 -1.112 16.141 1.00 98.31 222 PHE A N 1
ATOM 1696 C CA . PHE A 1 222 ? 3.192 -2.081 16.302 1.00 98.31 222 PHE A CA 1
ATOM 1697 C C . PHE A 1 222 ? 2.286 -1.808 17.521 1.00 98.31 222 PHE A C 1
ATOM 1699 O O . PHE A 1 222 ? 1.066 -1.942 17.427 1.00 98.31 222 PHE A O 1
ATOM 1706 N N . SER A 1 223 ? 2.860 -1.340 18.635 1.00 97.94 223 SER A N 1
ATOM 1707 C CA . SER A 1 223 ? 2.131 -1.014 19.871 1.00 97.94 223 SER A CA 1
ATOM 1708 C C . SER A 1 223 ? 1.048 0.057 19.712 1.00 97.94 223 SER A C 1
ATOM 1710 O O . SER A 1 223 ? 0.154 0.140 20.551 1.00 97.94 223 SER A O 1
ATOM 1712 N N . ASP A 1 224 ? 1.122 0.878 18.663 1.00 98.12 224 ASP A N 1
ATOM 1713 C CA . ASP A 1 224 ? 0.110 1.895 18.367 1.00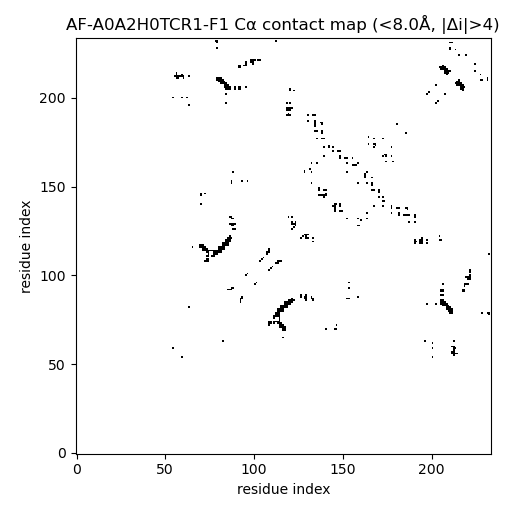 98.12 224 ASP A CA 1
ATOM 1714 C C . ASP A 1 224 ? -1.026 1.335 17.488 1.00 98.12 224 ASP A C 1
ATOM 1716 O O . ASP A 1 224 ? -2.139 1.864 17.505 1.00 98.12 224 ASP A O 1
ATOM 1720 N N . PHE A 1 225 ? -0.779 0.238 16.762 1.00 98.50 225 PHE A N 1
ATOM 1721 C CA . PHE A 1 225 ? -1.777 -0.459 15.943 1.00 98.50 225 PHE A CA 1
ATOM 1722 C C . PHE A 1 225 ? -2.594 -1.461 16.758 1.00 98.50 225 PHE A C 1
ATOM 1724 O O . PHE A 1 225 ? -3.821 -1.480 16.651 1.00 98.50 225 PHE A O 1
ATOM 1731 N N . GLU A 1 226 ? -1.926 -2.266 17.589 1.00 98.12 226 GLU A N 1
ATOM 1732 C CA . GLU A 1 226 ? -2.531 -3.310 18.426 1.00 98.12 226 GLU A CA 1
ATOM 1733 C C . GLU A 1 226 ? -3.818 -2.859 19.147 1.00 98.12 226 GLU A C 1
ATOM 1735 O O . GLU A 1 226 ? -4.859 -3.481 18.931 1.00 98.12 226 GLU A O 1
ATOM 1740 N N . PRO A 1 227 ? -3.844 -1.763 19.934 1.00 98.19 227 PRO A N 1
ATOM 1741 C CA . PRO A 1 227 ? -5.055 -1.371 20.655 1.00 98.19 227 PRO A CA 1
ATOM 1742 C C . PRO A 1 227 ? -6.226 -1.013 19.730 1.00 98.19 227 PRO A C 1
ATOM 1744 O O . PRO A 1 227 ? -7.380 -1.222 20.109 1.00 98.19 227 PRO A O 1
ATOM 1747 N N . VAL A 1 228 ? -5.954 -0.494 18.529 1.00 98.12 228 VAL A N 1
ATOM 1748 C CA . VAL A 1 228 ? -6.992 -0.158 17.544 1.00 98.12 228 VAL A CA 1
ATOM 1749 C C . VAL A 1 228 ? -7.545 -1.430 16.902 1.00 98.12 228 VAL A C 1
ATOM 1751 O O . VAL A 1 228 ? -8.761 -1.577 16.802 1.00 98.12 228 VAL A O 1
ATOM 1754 N N . ILE A 1 229 ? -6.680 -2.380 16.536 1.00 98.31 229 ILE A N 1
ATOM 1755 C CA . ILE A 1 229 ? -7.103 -3.681 15.996 1.00 98.31 229 ILE A CA 1
ATOM 1756 C C . ILE A 1 229 ? -7.926 -4.449 17.040 1.00 98.31 229 ILE A C 1
ATOM 1758 O O . ILE A 1 229 ? -9.022 -4.921 16.743 1.00 98.31 229 ILE A O 1
ATOM 1762 N N . GLU A 1 230 ? -7.445 -4.525 18.282 1.00 98.19 230 GLU A N 1
ATOM 1763 C CA . GLU A 1 230 ? -8.128 -5.215 19.383 1.00 98.19 230 GLU A CA 1
ATOM 1764 C C . GLU A 1 230 ? -9.473 -4.581 19.746 1.00 98.19 230 GLU A C 1
ATOM 1766 O O . GLU A 1 230 ? -10.380 -5.273 20.207 1.00 98.19 230 GLU A O 1
ATOM 1771 N N . GLN A 1 231 ? -9.631 -3.270 19.557 1.00 97.44 231 GLN A N 1
ATOM 1772 C CA . GLN A 1 231 ? -10.922 -2.614 19.736 1.00 97.44 231 GLN A CA 1
ATOM 1773 C C . GLN A 1 231 ? -11.931 -3.054 18.667 1.00 97.44 231 GLN A C 1
ATOM 1775 O O . GLN A 1 231 ? -13.098 -3.261 18.994 1.00 97.44 231 GLN A O 1
ATOM 1780 N N . GLU A 1 232 ? -11.491 -3.206 17.419 1.00 96.69 232 GLU A N 1
ATOM 1781 C CA . GLU A 1 232 ? -12.343 -3.564 16.278 1.00 96.69 232 GLU A CA 1
ATOM 1782 C C . GLU A 1 232 ? -12.672 -5.066 16.198 1.00 96.69 232 GLU A C 1
ATOM 1784 O O . GLU A 1 232 ? -13.558 -5.464 15.445 1.00 96.69 232 GLU A O 1
ATOM 1789 N N . LEU A 1 233 ? -11.997 -5.902 16.996 1.00 95.81 233 LEU A N 1
ATOM 1790 C CA . LEU A 1 233 ? -12.280 -7.337 17.134 1.00 95.81 233 LEU A CA 1
ATOM 1791 C C . LEU A 1 233 ? -13.365 -7.676 18.173 1.00 95.81 233 LEU A C 1
ATOM 1793 O O . LEU A 1 233 ? -13.715 -8.850 18.314 1.00 95.81 233 LEU A O 1
ATOM 1797 N N . ARG A 1 234 ? -13.848 -6.690 18.937 1.00 86.44 234 ARG A N 1
ATOM 1798 C CA . ARG A 1 234 ? -14.772 -6.892 20.068 1.00 86.44 234 ARG A CA 1
ATOM 1799 C C . ARG A 1 234 ? -16.249 -6.859 19.699 1.00 86.44 234 ARG A C 1
ATOM 1801 O O . ARG A 1 234 ? -16.626 -6.161 18.735 1.00 86.44 234 ARG A O 1
#

Radius of gyration: 31.56 Å; Cα contacts (8 Å, |Δi|>4): 295; chains: 1; bounding box: 44×100×72 Å

Organism: NCBI:txid1974726

Secondary structure (DSSP, 8-state):
------------PPPP----TTHHHHHHHHHHHHHHHHHTTS--PPP---S--PPPHHHHHHHS---TTPPEES-TT-SEEEEEEE-TT-HHHHHHIIIIIHHHIIIIITTTSEEEEEEE---TTT-TTHHHHHHHHHHHHTTT-HHHHHHHHHHSS---HHHHHHHHHHTT--HHHHHHHHHHTTTHHHHHHHHHHHHHTT--SSSEEEETTEEEESS--HHHHHHHHHHHT-

InterPro domains:
  IPR012336 Thioredoxin-like fold [PF13462] (69-230)
  IPR013766 Thioredoxin domain [PS51352] (41-234)
  IPR036249 Thioredoxin-like superfamily [SSF52833] (61-230)